Protein AF-0000000070219593 (afdb_homodimer)

pLDDT: mean 96.39, std 4.82, range [51.69, 98.94]

Solvent-accessible surface area (backbone atoms only — not comparable to full-atom values): 16557 Å² total; per-residue (Å²): 127,69,69,63,74,73,54,38,38,35,55,95,54,81,53,65,68,47,67,29,69,36,81,45,67,57,28,71,78,76,72,77,77,24,30,35,32,43,30,28,33,43,54,26,25,24,38,32,40,32,30,36,48,60,81,32,57,78,50,85,44,53,47,75,32,28,35,39,41,38,28,39,26,40,28,28,40,36,30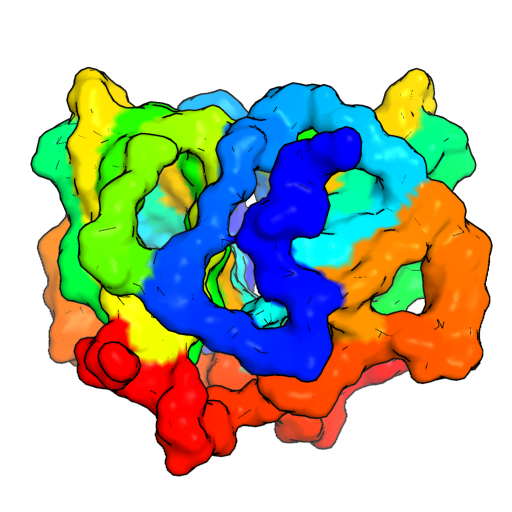,29,62,86,43,79,42,81,44,37,50,18,21,36,38,38,42,34,36,12,28,29,33,33,42,33,37,37,75,93,38,44,25,29,32,42,33,40,27,16,37,42,65,45,27,31,69,42,70,20,66,37,63,67,55,43,53,49,32,44,74,69,65,63,43,39,40,54,70,78,24,67,54,44,66,69,56,38,39,72,72,64,71,30,38,80,80,28,74,129,127,68,71,63,73,73,55,36,40,35,52,96,54,82,54,66,68,49,67,28,69,36,81,44,68,54,59,50,80,70,75,75,77,23,30,34,32,44,32,27,34,40,54,26,24,22,38,31,41,32,29,35,46,59,82,31,58,78,50,84,43,54,46,77,32,27,35,38,39,38,28,40,28,40,28,28,39,36,31,28,62,85,44,77,43,80,43,36,51,20,19,35,38,38,43,35,35,13,28,29,31,33,42,32,38,36,74,93,39,44,25,29,33,42,33,38,26,15,37,43,65,45,26,31,66,41,70,19,66,38,63,66,54,44,52,50,32,43,75,69,66,64,44,40,42,56,70,78,25,67,53,43,68,69,58,38,38,75,72,64,70,29,40,81,82,28,74,128

Sequence (336 aa):
MEAFKKVGNREDAPPKHEMVHFPGLMSEKRSFGDFRTVLHTGLYSQIVAMEVPVNGEIGDEVHTVDQILLFTSGKGLATVNGKDQEVKAGDVVVVPAGTQHQFVTKGDQPLELITVYAPAEHLPSSVHKTKEEGDKAEEDEIDEAPEWALKPKAENEKNGLVKESGKYMEAFKKVGNREDAPPKHEMVHFPGLMSEKRSFGDFRTVLHTGLYSQIVAMEVPVNGEIGDEVHTVDQILLFTSGKGLATVNGKDQEVKAGDVVVVPAGTQHQFVTKGDQPLELITVYAPAEHLPSSVHKTKEEGDKAEEDEIDEAPEWALKPKAENEKNGLVKESGKY

Structure (mmCIF, N/CA/C/O backbone):
data_AF-0000000070219593-model_v1
#
loop_
_entity.id
_entity.type
_entity.pdbx_description
1 polymer 'RmlC-like cupin'
#
loop_
_atom_site.group_PDB
_atom_site.id
_atom_site.type_symbol
_atom_site.label_atom_id
_atom_site.label_alt_id
_atom_site.label_comp_id
_atom_site.label_asym_id
_atom_site.label_entity_id
_atom_site.label_seq_id
_atom_site.pdbx_PDB_ins_code
_atom_site.Cartn_x
_atom_site.Cartn_y
_atom_site.Cartn_z
_atom_site.occupancy
_atom_site.B_iso_or_equiv
_atom_site.auth_seq_id
_atom_site.auth_comp_id
_atom_site.auth_asym_id
_atom_site.auth_atom_id
_atom_site.pdbx_PDB_model_num
ATOM 1 N N . MET A 1 1 ? -7.473 18.875 -15.812 1 51.81 1 MET A N 1
ATOM 2 C CA . MET A 1 1 ? -7.684 18.062 -14.617 1 51.81 1 MET A CA 1
ATOM 3 C C . MET A 1 1 ? -6.668 16.938 -14.539 1 51.81 1 MET A C 1
ATOM 5 O O . MET A 1 1 ? -6.344 16.312 -15.555 1 51.81 1 MET A O 1
ATOM 9 N N . GLU A 1 2 ? -5.961 16.812 -13.5 1 79.81 2 GLU A N 1
ATOM 10 C CA . GLU A 1 2 ? -4.863 15.859 -13.406 1 79.81 2 GLU A CA 1
ATOM 11 C C . GLU A 1 2 ? -5.363 14.43 -13.609 1 79.81 2 GLU A C 1
ATOM 13 O O . GLU A 1 2 ? -6.324 14.008 -12.961 1 79.81 2 GLU A O 1
ATOM 18 N N . ALA A 1 3 ? -5.066 13.844 -14.703 1 83.81 3 ALA A N 1
ATOM 19 C CA . ALA A 1 3 ? -5.531 12.547 -15.188 1 83.81 3 ALA A CA 1
ATOM 20 C C . ALA A 1 3 ? -5.613 11.531 -14.055 1 83.81 3 ALA A C 1
ATOM 22 O O . ALA A 1 3 ? -6.531 10.703 -14.016 1 83.81 3 ALA A O 1
ATOM 23 N N . PHE A 1 4 ? -4.82 11.672 -13.094 1 87.31 4 PHE A N 1
ATOM 24 C CA . PHE A 1 4 ? -4.773 10.672 -12.031 1 87.31 4 PHE A CA 1
ATOM 25 C C . PHE A 1 4 ? -5.938 10.859 -11.062 1 87.31 4 PHE A C 1
ATOM 27 O O . PHE A 1 4 ? -6.277 9.945 -10.305 1 87.31 4 PHE A O 1
ATOM 34 N N . LYS A 1 5 ? -6.633 11.93 -11.047 1 87.69 5 LYS A N 1
ATOM 35 C CA . LYS A 1 5 ? -7.75 12.195 -10.148 1 87.69 5 LYS A CA 1
ATOM 36 C C . LYS A 1 5 ? -9.047 11.594 -10.688 1 87.69 5 LYS A C 1
ATOM 38 O O . LYS A 1 5 ? -10.062 11.562 -9.992 1 87.69 5 LYS A O 1
ATOM 43 N N . LYS A 1 6 ? -9.008 11.078 -11.906 1 90.06 6 LYS A N 1
ATOM 44 C CA . LYS A 1 6 ? -10.227 10.609 -12.562 1 90.06 6 LYS A CA 1
ATOM 45 C C . LYS A 1 6 ? -10.266 9.086 -12.625 1 90.06 6 LYS A C 1
ATOM 47 O O . LYS A 1 6 ? -11.234 8.508 -13.117 1 90.06 6 LYS A O 1
ATOM 52 N N . VAL A 1 7 ? -9.305 8.398 -12.195 1 91.12 7 VAL A N 1
ATOM 53 C CA . VAL A 1 7 ? -9.109 6.977 -12.453 1 91.12 7 VAL A CA 1
ATOM 54 C C . VAL A 1 7 ? -9.633 6.164 -11.273 1 91.12 7 VAL A C 1
ATOM 56 O O . VAL A 1 7 ? -10.43 5.242 -11.445 1 91.12 7 VAL A O 1
ATOM 59 N N . GLY A 1 8 ? -9.305 6.512 -10.016 1 94.94 8 GLY A N 1
ATOM 60 C CA . GLY A 1 8 ? -9.523 5.73 -8.805 1 94.94 8 GLY A CA 1
ATOM 61 C C . GLY A 1 8 ? -10.922 5.902 -8.234 1 94.94 8 GLY A C 1
ATOM 62 O O . GLY A 1 8 ? -11.688 6.75 -8.688 1 94.94 8 GLY A O 1
ATOM 63 N N . ASN A 1 9 ? -11.336 5.023 -7.289 1 98.06 9 ASN A N 1
ATOM 64 C CA . ASN A 1 9 ? -12.602 5.102 -6.566 1 98.06 9 ASN A CA 1
ATOM 65 C C . ASN A 1 9 ? -12.602 6.242 -5.551 1 98.06 9 ASN A C 1
ATOM 67 O O . ASN A 1 9 ? -12.125 6.074 -4.426 1 98.06 9 ASN A O 1
ATOM 71 N N . ARG A 1 10 ? -13.219 7.324 -5.953 1 97.88 10 ARG A N 1
ATOM 72 C CA . ARG A 1 10 ? -13.297 8.492 -5.082 1 97.88 10 ARG A CA 1
ATOM 73 C C . ARG A 1 10 ? -14.734 8.75 -4.652 1 97.88 10 ARG A C 1
ATOM 75 O O . ARG A 1 10 ? -15.023 9.758 -4 1 97.88 10 ARG A O 1
ATOM 82 N N . GLU A 1 11 ? -15.594 7.812 -5 1 96.56 11 GLU A N 1
ATOM 83 C CA . GLU A 1 11 ? -16.969 7.852 -4.527 1 96.56 11 GLU A CA 1
ATOM 84 C C . GLU A 1 11 ? -17.094 7.266 -3.125 1 96.56 11 GLU A C 1
ATOM 86 O O . GLU A 1 11 ? -16.328 6.383 -2.746 1 96.56 11 GLU A O 1
ATOM 91 N N . ASP A 1 12 ? -18.094 7.773 -2.432 1 97 12 ASP A N 1
ATOM 92 C CA . ASP A 1 12 ? -18.344 7.207 -1.108 1 97 12 ASP A CA 1
ATOM 93 C C . ASP A 1 12 ? -19.156 5.918 -1.207 1 97 12 ASP A C 1
ATOM 95 O O . ASP A 1 12 ? -20.281 5.844 -0.697 1 97 12 ASP A O 1
ATOM 99 N N . ALA A 1 13 ? -18.609 5.027 -1.835 1 97.94 13 ALA A N 1
ATOM 100 C CA . ALA A 1 13 ? -19.172 3.691 -2.031 1 97.94 13 ALA A CA 1
ATOM 101 C C . ALA A 1 13 ? -18.078 2.668 -2.299 1 97.94 13 ALA A C 1
ATOM 103 O O . ALA A 1 13 ? -17 3.014 -2.807 1 97.94 13 ALA A O 1
ATOM 104 N N . PRO A 1 14 ? -18.312 1.418 -1.917 1 97.81 14 PRO A N 1
ATOM 105 C CA . PRO A 1 14 ? -17.312 0.391 -2.188 1 97.81 14 PRO A CA 1
ATOM 106 C C . PRO A 1 14 ? -16.875 0.362 -3.652 1 97.81 14 PRO A C 1
ATOM 108 O O . PRO A 1 14 ? -17.672 0.693 -4.539 1 97.81 14 PRO A O 1
ATOM 111 N N . PRO A 1 15 ? -15.641 -0 -3.881 1 97.88 15 PRO A N 1
ATOM 112 C CA . PRO A 1 15 ? -15.148 -0.017 -5.258 1 97.88 15 PRO A CA 1
ATOM 113 C C . PRO A 1 15 ? -15.82 -1.092 -6.113 1 97.88 15 PRO A C 1
ATOM 115 O O . PRO A 1 15 ? -16.234 -2.127 -5.59 1 97.88 15 PRO A O 1
ATOM 118 N N . LYS A 1 16 ? -15.898 -0.837 -7.387 1 96.62 16 LYS A N 1
ATOM 119 C CA . LYS A 1 16 ? -16.281 -1.879 -8.336 1 96.62 16 LYS A CA 1
ATOM 120 C C . LYS A 1 16 ? -15.164 -2.904 -8.5 1 96.62 16 LYS A C 1
ATOM 122 O O . LYS A 1 16 ? -14.023 -2.652 -8.117 1 96.62 16 LYS A O 1
ATOM 127 N N . HIS A 1 17 ? -15.492 -4.051 -9.031 1 97.62 17 HIS A N 1
ATOM 128 C CA . HIS A 1 17 ? -14.516 -5.102 -9.289 1 97.62 17 HIS A CA 1
ATOM 129 C C . HIS A 1 17 ? -13.875 -4.934 -10.664 1 97.62 17 HIS A C 1
ATOM 131 O O . HIS A 1 17 ? -14.008 -5.801 -11.523 1 97.62 17 HIS A O 1
ATOM 137 N N . GLU A 1 18 ? -13.164 -3.797 -10.797 1 96.19 18 GLU A N 1
ATOM 138 C CA . GLU A 1 18 ? -12.477 -3.453 -12.039 1 96.19 18 GLU A CA 1
ATOM 139 C C . GLU A 1 18 ? -11.078 -2.908 -11.766 1 96.19 18 GLU A C 1
ATOM 141 O O . GLU A 1 18 ? -10.781 -2.473 -10.656 1 96.19 18 GLU A O 1
ATOM 146 N N . MET A 1 19 ? -10.281 -2.928 -12.852 1 95.56 19 MET A N 1
ATOM 147 C CA . MET A 1 19 ? -8.898 -2.451 -12.75 1 95.56 19 MET A CA 1
ATOM 148 C C . MET A 1 19 ? -8.859 -0.95 -12.484 1 95.56 19 MET A C 1
ATOM 150 O O . MET A 1 19 ? -9.625 -0.19 -13.078 1 95.56 19 MET A O 1
ATOM 154 N N . VAL A 1 20 ? -8.078 -0.547 -11.609 1 97.06 20 VAL A N 1
ATOM 155 C CA . VAL A 1 20 ? -7.676 0.847 -11.453 1 97.06 20 VAL A CA 1
ATOM 156 C C . VAL A 1 20 ? -6.211 1.009 -11.859 1 97.06 20 VAL A C 1
ATOM 158 O O . VAL A 1 20 ? -5.328 0.371 -11.281 1 97.06 20 VAL A O 1
ATOM 161 N N . HIS A 1 21 ? -5.934 1.765 -12.906 1 97.88 21 HIS A N 1
ATOM 162 C CA . HIS A 1 21 ? -4.586 1.926 -13.438 1 97.88 21 HIS A CA 1
ATOM 163 C C . HIS A 1 21 ? -4.152 3.387 -13.406 1 97.88 21 HIS A C 1
ATOM 165 O O . HIS A 1 21 ? -4.781 4.242 -14.039 1 97.88 21 HIS A O 1
ATOM 171 N N . PHE A 1 22 ? -3.102 3.668 -12.672 1 97.31 22 PHE A N 1
ATOM 172 C CA . PHE A 1 22 ? -2.469 4.98 -12.633 1 97.31 22 PHE A CA 1
ATOM 173 C C . PHE A 1 22 ? -1.175 4.98 -13.438 1 97.31 22 PHE A C 1
ATOM 175 O O . PHE A 1 22 ? -0.113 4.637 -12.914 1 97.31 22 PHE A O 1
ATOM 182 N N . PRO A 1 23 ? -1.222 5.449 -14.688 1 95.5 23 PRO A N 1
ATOM 183 C CA . PRO A 1 23 ? -0.004 5.441 -15.508 1 95.5 23 PRO A CA 1
ATOM 184 C C . PRO A 1 23 ? 1.056 6.414 -14.992 1 95.5 23 PRO A C 1
ATOM 186 O O . PRO A 1 23 ? 0.781 7.609 -14.836 1 95.5 23 PRO A O 1
ATOM 189 N N . GLY A 1 24 ? 2.242 5.898 -14.703 1 94.31 24 GLY A N 1
ATOM 190 C CA . GLY A 1 24 ? 3.383 6.727 -14.344 1 94.31 24 GLY A CA 1
ATOM 191 C C . GLY A 1 24 ? 3.225 7.414 -13 1 94.31 24 GLY A C 1
ATOM 192 O O . GLY A 1 24 ? 3.826 8.461 -12.758 1 94.31 24 GLY A O 1
ATOM 193 N N . LEU A 1 25 ? 2.379 6.906 -12.148 1 94.94 25 LEU A N 1
ATOM 194 C CA . LEU A 1 25 ? 2.113 7.574 -10.875 1 94.94 25 LEU A CA 1
ATOM 195 C C . LEU A 1 25 ? 3.393 7.711 -10.055 1 94.94 25 LEU A C 1
ATOM 197 O O . LEU A 1 25 ? 3.568 8.695 -9.336 1 94.94 25 LEU A O 1
ATOM 201 N N . MET A 1 26 ? 4.312 6.789 -10.148 1 93.88 26 MET A N 1
ATOM 202 C CA . MET A 1 26 ? 5.543 6.805 -9.359 1 93.88 26 MET A CA 1
ATOM 203 C C . MET A 1 26 ? 6.68 7.461 -10.141 1 93.88 26 MET A C 1
ATOM 205 O O . MET A 1 26 ? 7.82 7.488 -9.672 1 93.88 26 MET A O 1
ATOM 209 N N . SER A 1 27 ? 6.234 7.805 -11.266 1 84.12 27 SER A N 1
ATOM 210 C CA . SER A 1 27 ? 7.312 8.289 -12.117 1 84.12 27 SER A CA 1
ATOM 211 C C . SER A 1 27 ? 7.637 9.75 -11.836 1 84.12 27 SER A C 1
ATOM 213 O O . SER A 1 27 ? 7.016 10.367 -10.969 1 84.12 27 SER A O 1
ATOM 215 N N . GLU A 1 28 ? 8.5 10.422 -12.641 1 75.06 28 GLU A N 1
ATOM 216 C CA . GLU A 1 28 ? 8.977 11.797 -12.586 1 75.06 28 GLU A CA 1
ATOM 217 C C . GLU A 1 28 ? 8.164 12.625 -11.602 1 75.06 28 GLU A C 1
ATOM 219 O O . GLU A 1 28 ? 7.137 12.172 -11.094 1 75.06 28 GLU A O 1
ATOM 224 N N . LYS A 1 29 ? 8.648 13.656 -11.281 1 86.94 29 LYS A N 1
ATOM 225 C CA . LYS A 1 29 ? 7.941 14.648 -10.477 1 86.94 29 LYS A CA 1
ATOM 226 C C . LYS A 1 29 ? 6.566 14.945 -11.062 1 86.94 29 LYS A C 1
ATOM 228 O O . LYS A 1 29 ? 6.449 15.359 -12.219 1 86.94 29 LYS A O 1
ATOM 233 N N . ARG A 1 30 ? 5.543 14.703 -10.297 1 88.38 30 ARG A N 1
ATOM 234 C CA . ARG A 1 30 ? 4.164 14.844 -10.766 1 88.38 30 ARG A CA 1
ATOM 235 C C . ARG A 1 30 ? 3.643 16.25 -10.508 1 88.38 30 ARG A C 1
ATOM 237 O O . ARG A 1 30 ? 2.697 16.703 -11.164 1 88.38 30 ARG A O 1
ATOM 244 N N . SER A 1 31 ? 4.363 16.953 -9.555 1 91.38 31 SER A N 1
ATOM 245 C CA . SER A 1 31 ? 3.84 18.266 -9.148 1 91.38 31 SER A CA 1
ATOM 246 C C . SER A 1 31 ? 2.355 18.188 -8.812 1 91.38 31 SER A C 1
ATOM 248 O O . SER A 1 31 ? 1.551 18.953 -9.352 1 91.38 31 SER A O 1
ATOM 250 N N . PHE A 1 32 ? 1.958 17.359 -7.852 1 93.69 32 PHE A N 1
ATOM 251 C CA . PHE A 1 32 ? 0.571 17.078 -7.504 1 93.69 32 PHE A CA 1
ATOM 252 C C . PHE A 1 32 ? -0.193 18.375 -7.23 1 93.69 32 PHE A C 1
ATOM 254 O O . PHE A 1 32 ? -1.379 18.469 -7.551 1 93.69 32 PHE A O 1
ATOM 261 N N . GLY A 1 33 ? 0.488 19.297 -6.629 1 93.25 33 GLY A N 1
ATOM 262 C CA . GLY A 1 33 ? -0.096 20.609 -6.441 1 93.25 33 GLY A CA 1
ATOM 263 C C . GLY A 1 33 ? -1.021 20.688 -5.242 1 93.25 33 GLY A C 1
ATOM 264 O O . GLY A 1 33 ? -1.521 21.766 -4.906 1 93.25 33 GLY A O 1
ATOM 265 N N . ASP A 1 34 ? -1.38 19.578 -4.633 1 96.81 34 ASP A N 1
ATOM 266 C CA . ASP A 1 34 ? -2.197 19.469 -3.43 1 96.81 34 ASP A CA 1
ATOM 267 C C . ASP A 1 34 ? -1.402 18.859 -2.279 1 96.81 34 ASP A C 1
ATOM 269 O O . ASP A 1 34 ? -0.616 17.938 -2.484 1 96.81 34 ASP A O 1
ATOM 273 N N . PHE A 1 35 ? -1.671 19.391 -1.108 1 98.06 35 PHE A N 1
ATOM 274 C CA . PHE A 1 35 ? -1.072 18.766 0.065 1 98.06 35 PHE A CA 1
ATOM 275 C C . PHE A 1 35 ? -1.496 17.297 0.176 1 98.06 35 PHE A C 1
ATOM 277 O O . PHE A 1 35 ? -0.675 16.438 0.479 1 98.06 35 PHE A O 1
ATOM 284 N N . ARG A 1 36 ? -2.77 17.031 -0.07 1 98.31 36 ARG A N 1
ATOM 285 C CA . ARG A 1 36 ? -3.303 15.68 0.006 1 98.31 36 ARG A CA 1
ATOM 286 C C . ARG A 1 36 ? -4.469 15.5 -0.96 1 98.31 36 ARG A C 1
ATOM 288 O O . ARG A 1 36 ? -5.406 16.297 -0.969 1 98.31 36 ARG A O 1
ATOM 295 N N . THR A 1 37 ? -4.387 14.477 -1.797 1 98.06 37 THR A N 1
ATOM 296 C CA . THR A 1 37 ? -5.488 14.062 -2.656 1 98.06 37 THR A CA 1
ATOM 297 C C . THR A 1 37 ? -5.719 12.555 -2.545 1 98.06 37 THR A C 1
ATOM 299 O O . THR A 1 37 ? -4.824 11.758 -2.836 1 98.06 37 THR A O 1
ATOM 302 N N . VAL A 1 38 ? -6.895 12.156 -2.084 1 98.62 38 VAL A N 1
ATOM 303 C CA . VAL A 1 38 ? -7.238 10.734 -2.131 1 98.62 38 VAL A CA 1
ATOM 304 C C . VAL A 1 38 ? -7.426 10.297 -3.582 1 98.62 38 VAL A C 1
ATOM 306 O O . VAL A 1 38 ? -8.148 10.945 -4.344 1 98.62 38 VAL A O 1
ATOM 309 N N . LEU A 1 39 ? -6.742 9.195 -3.969 1 98.44 39 LEU A N 1
ATOM 310 C CA . LEU A 1 39 ? -6.805 8.727 -5.348 1 98.44 39 LEU A CA 1
ATOM 311 C C . LEU A 1 39 ? -7.742 7.527 -5.469 1 98.44 39 LEU A C 1
ATOM 313 O O . LEU A 1 39 ? -8.461 7.395 -6.461 1 98.44 39 LEU A O 1
ATOM 317 N N . HIS A 1 40 ? -7.766 6.68 -4.516 1 98.81 40 HIS A N 1
ATOM 318 C CA . HIS A 1 40 ? -8.539 5.441 -4.566 1 98.81 40 HIS A CA 1
ATOM 319 C C . HIS A 1 40 ? -8.812 4.91 -3.164 1 98.81 40 HIS A C 1
ATOM 321 O O . HIS A 1 40 ? -7.91 4.844 -2.328 1 98.81 40 HIS A O 1
ATOM 327 N N . THR A 1 41 ? -10.016 4.539 -2.93 1 98.88 41 THR A N 1
ATOM 328 C CA . THR A 1 41 ? -10.398 3.881 -1.688 1 98.88 41 THR A CA 1
ATOM 329 C C . THR A 1 41 ? -10.969 2.492 -1.964 1 98.88 41 THR A C 1
ATOM 331 O O . THR A 1 41 ? -11.953 2.352 -2.686 1 98.88 41 THR A O 1
ATOM 334 N N . GLY A 1 42 ? -10.258 1.461 -1.469 1 98.75 42 GLY A N 1
ATOM 335 C CA . GLY A 1 42 ? -10.719 0.083 -1.515 1 98.75 42 GLY A CA 1
ATOM 336 C C . GLY A 1 42 ? -11.398 -0.364 -0.232 1 98.75 42 GLY A C 1
ATOM 337 O O . GLY A 1 42 ? -11.641 0.448 0.663 1 98.75 42 GLY A O 1
ATOM 338 N N . LEU A 1 43 ? -11.719 -1.645 -0.124 1 98.75 43 LEU A N 1
ATOM 339 C CA . LEU A 1 43 ? -12.367 -2.168 1.071 1 98.75 43 LEU A CA 1
ATOM 340 C C . LEU A 1 43 ? -11.414 -2.154 2.262 1 98.75 43 LEU A C 1
ATOM 342 O O . LEU A 1 43 ? -11.844 -1.977 3.404 1 98.75 43 LEU A O 1
ATOM 346 N N . TYR A 1 44 ? -10.055 -2.303 1.868 1 98.81 44 TYR A N 1
ATOM 347 C CA . TYR A 1 44 ? -9.141 -2.531 2.98 1 98.81 44 TYR A CA 1
ATOM 348 C C . TYR A 1 44 ? -7.914 -1.633 2.869 1 98.81 44 TYR A C 1
ATOM 350 O O . TYR A 1 44 ? -6.941 -1.805 3.607 1 98.81 44 TYR A O 1
ATOM 358 N N . SER A 1 45 ? -7.906 -0.676 1.951 1 98.81 45 SER A N 1
ATOM 359 C CA . SER A 1 45 ? -6.762 0.206 1.745 1 98.81 45 SER A CA 1
ATOM 360 C C . SER A 1 45 ? -7.18 1.5 1.054 1 98.81 45 SER A C 1
ATOM 362 O O . SER A 1 45 ? -8.305 1.612 0.56 1 98.81 45 SER A O 1
ATOM 364 N N . GLN A 1 46 ? -6.312 2.467 1.072 1 98.94 46 GLN A N 1
ATOM 365 C CA . GLN A 1 46 ? -6.531 3.764 0.44 1 98.94 46 GLN A CA 1
ATOM 366 C C . GLN A 1 46 ? -5.227 4.34 -0.104 1 98.94 46 GLN A C 1
ATOM 368 O O . GLN A 1 46 ? -4.199 4.309 0.575 1 98.94 46 GLN A O 1
ATOM 373 N N . ILE A 1 47 ? -5.254 4.77 -1.327 1 98.88 47 ILE A N 1
ATOM 374 C CA . ILE A 1 47 ? -4.105 5.402 -1.959 1 98.88 47 ILE A CA 1
ATOM 375 C C . ILE A 1 47 ? -4.281 6.922 -1.95 1 98.88 47 ILE A C 1
ATOM 377 O O . ILE A 1 47 ? -5.32 7.434 -2.381 1 98.88 47 ILE A O 1
ATOM 381 N N . VAL A 1 48 ? -3.293 7.621 -1.479 1 98.69 48 VAL A N 1
ATOM 382 C CA . VAL A 1 48 ? -3.316 9.078 -1.359 1 98.69 48 VAL A CA 1
ATOM 383 C C . VAL A 1 48 ? -2.045 9.664 -1.965 1 98.69 48 VAL A C 1
ATOM 385 O O . VAL A 1 48 ? -0.948 9.141 -1.751 1 98.69 48 VAL A O 1
ATOM 388 N N . ALA A 1 49 ? -2.158 10.703 -2.781 1 97.94 49 ALA A N 1
ATOM 389 C CA . ALA A 1 49 ? -1.028 11.5 -3.266 1 97.94 49 ALA A CA 1
ATOM 390 C C . ALA A 1 49 ? -0.824 12.742 -2.406 1 97.94 49 ALA A C 1
ATOM 392 O O . ALA A 1 49 ? -1.79 13.406 -2.023 1 97.94 49 ALA A O 1
ATOM 393 N N . MET A 1 50 ? 0.446 13.008 -2.104 1 98.19 50 MET A N 1
ATOM 394 C CA . MET A 1 50 ? 0.765 14.172 -1.28 1 98.19 50 MET A CA 1
ATOM 395 C C . MET A 1 50 ? 1.926 14.953 -1.879 1 98.19 50 MET A C 1
ATOM 397 O O . MET A 1 50 ? 2.854 14.375 -2.443 1 98.19 50 MET A O 1
ATOM 401 N N . GLU A 1 51 ? 1.853 16.234 -1.736 1 98 51 GLU A N 1
ATOM 402 C CA . GLU A 1 51 ? 2.975 17.141 -1.969 1 98 51 GLU A CA 1
ATOM 403 C C . GLU A 1 51 ? 3.184 18.078 -0.783 1 98 51 GLU A C 1
ATOM 405 O O . GLU A 1 51 ? 2.307 18.875 -0.457 1 98 51 GLU A O 1
ATOM 410 N N . VAL A 1 52 ? 4.285 17.938 -0.118 1 98.31 52 VAL A N 1
ATOM 411 C CA . VAL A 1 52 ? 4.648 18.781 1.006 1 98.31 52 VAL A CA 1
ATOM 412 C C . VAL A 1 52 ? 5.574 19.906 0.527 1 98.31 52 VAL A C 1
ATOM 414 O O . VAL A 1 52 ? 6.66 19.641 0.006 1 98.31 52 VAL A O 1
ATOM 417 N N . PRO A 1 53 ? 5.219 21.109 0.668 1 98.19 53 PRO A N 1
ATOM 418 C CA . PRO A 1 53 ? 6.008 22.219 0.129 1 98.19 53 PRO A CA 1
ATOM 419 C C . PRO A 1 53 ? 7.375 22.359 0.798 1 98.19 53 PRO A C 1
ATOM 421 O O . PRO A 1 53 ? 7.582 21.828 1.892 1 98.19 53 PRO A O 1
ATOM 424 N N . VAL A 1 54 ? 8.242 23.047 0.071 1 98 54 VAL A N 1
ATOM 425 C CA . VAL A 1 54 ? 9.547 23.391 0.64 1 98 54 VAL A CA 1
ATOM 426 C C . VAL A 1 54 ? 9.359 24.047 2.004 1 98 54 VAL A C 1
ATOM 428 O O . VAL A 1 54 ? 8.484 24.906 2.172 1 98 54 VAL A O 1
ATOM 431 N N . ASN A 1 55 ? 10.125 23.562 2.973 1 97.62 55 ASN A N 1
ATOM 432 C CA . ASN A 1 55 ? 10.086 24.031 4.352 1 97.62 55 ASN A CA 1
ATOM 433 C C . ASN A 1 55 ? 8.797 23.609 5.051 1 97.62 55 ASN A C 1
ATOM 435 O O . ASN A 1 55 ? 8.438 24.156 6.09 1 97.62 55 ASN A O 1
ATOM 439 N N . GLY A 1 56 ? 8.07 22.703 4.453 1 98 56 GLY A N 1
ATOM 440 C CA . GLY A 1 56 ? 6.844 22.188 5.039 1 98 56 GLY A CA 1
ATOM 441 C C . GLY A 1 56 ? 7.031 20.891 5.793 1 98 56 GLY A C 1
ATOM 442 O O . GLY A 1 56 ? 8.156 20.406 5.93 1 98 56 GLY A O 1
ATOM 443 N N . GLU A 1 57 ? 5.945 20.406 6.355 1 98.06 57 GLU A N 1
ATOM 444 C CA . GLU A 1 57 ? 5.895 19.156 7.102 1 98.06 57 GLU A CA 1
ATOM 445 C C . GLU A 1 57 ? 4.492 18.547 7.074 1 98.06 57 GLU A C 1
ATOM 447 O O . GLU A 1 57 ? 3.52 19.25 6.773 1 98.06 57 GLU A O 1
ATOM 452 N N . ILE A 1 58 ? 4.387 17.297 7.336 1 97 58 ILE A N 1
ATOM 453 C CA . ILE A 1 58 ? 3.088 16.625 7.438 1 97 58 ILE A CA 1
ATOM 454 C C . ILE A 1 58 ? 2.516 16.828 8.836 1 97 58 ILE A C 1
ATOM 456 O O . ILE A 1 58 ? 1.306 17.016 9 1 97 58 ILE A O 1
ATOM 460 N N . GLY A 1 59 ? 3.389 16.891 9.859 1 94.19 59 GLY A N 1
ATOM 461 C CA . GLY A 1 59 ? 2.986 17.031 11.25 1 94.19 59 GLY A CA 1
ATOM 462 C C . GLY A 1 59 ? 3.193 15.766 12.055 1 94.19 59 GLY A C 1
ATOM 463 O O . GLY A 1 59 ? 3.328 14.68 11.484 1 94.19 59 GLY A O 1
ATOM 464 N N . ASP A 1 60 ? 3.248 15.969 13.367 1 94.75 60 ASP A N 1
ATOM 465 C CA . ASP A 1 60 ? 3.389 14.844 14.289 1 94.75 60 ASP A CA 1
ATOM 466 C C . ASP A 1 60 ? 2.053 14.133 14.5 1 94.75 60 ASP A C 1
ATOM 468 O O . ASP A 1 60 ? 1.144 14.68 15.125 1 94.75 60 ASP A O 1
ATOM 472 N N . GLU A 1 61 ? 1.963 12.93 13.992 1 96.25 61 GLU A N 1
ATOM 473 C CA . GLU A 1 61 ? 0.669 12.25 13.969 1 96.25 61 GLU A CA 1
ATOM 474 C C . GLU A 1 61 ? 0.798 10.797 14.422 1 96.25 61 GLU A C 1
ATOM 476 O O . GLU A 1 61 ? 1.906 10.266 14.516 1 96.25 61 GLU A O 1
ATOM 481 N N . VAL A 1 62 ? -0.332 10.203 14.812 1 97.31 62 VAL A N 1
ATOM 482 C CA . VAL A 1 62 ? -0.517 8.773 15.039 1 97.31 62 VAL A CA 1
ATOM 483 C C . VAL A 1 62 ? -1.725 8.273 14.25 1 97.31 62 VAL A C 1
ATOM 485 O O . VAL A 1 62 ? -2.824 8.82 14.375 1 97.31 62 VAL A O 1
ATOM 488 N N . HIS A 1 63 ? -1.507 7.328 13.375 1 97.44 63 HIS A N 1
ATOM 489 C CA . HIS A 1 63 ? -2.596 6.605 12.734 1 97.44 63 HIS A CA 1
ATOM 490 C C . HIS A 1 63 ? -2.771 5.219 13.344 1 97.44 63 HIS A C 1
ATOM 492 O O . HIS A 1 63 ? -1.788 4.535 13.641 1 97.44 63 HIS A O 1
ATOM 498 N N . THR A 1 64 ? -3.994 4.758 13.484 1 97.69 64 THR A N 1
ATOM 499 C CA . THR A 1 64 ? -4.238 3.434 14.047 1 97.69 64 THR A CA 1
ATOM 500 C C . THR A 1 64 ? -4.27 2.377 12.945 1 97.69 64 THR A C 1
ATOM 502 O O . THR A 1 64 ? -4.781 1.275 13.148 1 97.69 64 THR A O 1
ATOM 505 N N . VAL A 1 65 ? -3.85 2.723 11.812 1 98.31 65 VAL A N 1
ATOM 506 C CA . VAL A 1 65 ? -3.76 1.846 10.656 1 98.31 65 VAL A CA 1
ATOM 507 C C . VAL A 1 65 ? -2.316 1.79 10.156 1 98.31 65 VAL A C 1
ATOM 509 O O . VAL A 1 65 ? -1.483 2.605 10.562 1 98.31 65 VAL A O 1
ATOM 512 N N . ASP A 1 66 ? -1.966 0.746 9.312 1 98.81 66 ASP A N 1
ATOM 513 C CA . ASP A 1 66 ? -0.662 0.747 8.656 1 98.81 66 ASP A CA 1
ATOM 514 C C . ASP A 1 66 ? -0.561 1.88 7.637 1 98.81 66 ASP A C 1
ATOM 516 O O . ASP A 1 66 ? -1.517 2.152 6.906 1 98.81 66 ASP A O 1
ATOM 520 N N . GLN A 1 67 ? 0.577 2.465 7.59 1 98.88 67 GLN A N 1
ATOM 521 C CA . GLN A 1 67 ? 0.862 3.469 6.57 1 98.88 67 GLN A CA 1
ATOM 522 C C . GLN A 1 67 ? 2.16 3.152 5.832 1 98.88 67 GLN A C 1
ATOM 524 O O . GLN A 1 67 ? 3.184 2.871 6.461 1 98.88 67 GLN A O 1
ATOM 529 N N . ILE A 1 68 ? 2.117 3.064 4.531 1 98.88 68 ILE A N 1
ATOM 530 C CA . ILE A 1 68 ? 3.27 2.848 3.66 1 98.88 68 ILE A CA 1
ATOM 531 C C . ILE A 1 68 ? 3.508 4.09 2.803 1 98.88 68 ILE A C 1
ATOM 533 O O . ILE A 1 68 ? 2.641 4.488 2.021 1 98.88 68 ILE A O 1
ATOM 537 N N . LEU A 1 69 ? 4.594 4.75 2.971 1 98.69 69 LEU A N 1
ATOM 538 C CA . LEU A 1 69 ? 4.934 5.949 2.215 1 98.69 69 LEU A CA 1
ATOM 539 C C . LEU A 1 69 ? 5.957 5.633 1.128 1 98.69 69 LEU A C 1
ATOM 541 O O . LEU A 1 69 ? 7.012 5.059 1.41 1 98.69 69 LEU A O 1
ATOM 545 N N . LEU A 1 70 ? 5.625 5.914 -0.066 1 98.12 70 LEU A N 1
ATOM 546 C CA . LEU A 1 70 ? 6.453 5.762 -1.257 1 98.12 70 LEU A CA 1
ATOM 547 C C . LEU A 1 70 ? 6.906 7.121 -1.783 1 98.12 70 LEU A C 1
ATOM 549 O O . LE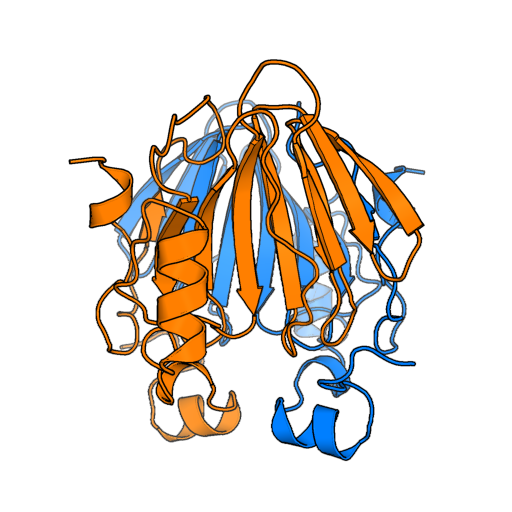U A 1 70 ? 6.121 7.844 -2.4 1 98.12 70 LEU A O 1
ATOM 553 N N . PHE A 1 71 ? 8.141 7.453 -1.557 1 97.38 71 PHE A N 1
ATOM 554 C CA . PHE A 1 71 ? 8.633 8.773 -1.92 1 97.38 71 PHE A CA 1
ATOM 555 C C . PHE A 1 71 ? 9.016 8.828 -3.395 1 97.38 71 PHE A C 1
ATOM 557 O O . PHE A 1 71 ? 9.828 8.023 -3.859 1 97.38 71 PHE A O 1
ATOM 564 N N . THR A 1 72 ? 8.445 9.805 -4.098 1 96.75 72 THR A N 1
ATOM 565 C CA . THR A 1 72 ? 8.609 9.828 -5.547 1 96.75 72 THR A CA 1
ATOM 566 C C . THR A 1 72 ? 9.508 10.984 -5.973 1 96.75 72 THR A C 1
ATOM 568 O O . THR A 1 72 ? 10.055 10.984 -7.078 1 96.75 72 THR A O 1
ATOM 571 N N . SER A 1 73 ? 9.594 12.008 -5.215 1 96.69 73 SER A N 1
ATOM 572 C CA . SER A 1 73 ? 10.414 13.172 -5.523 1 96.69 73 SER A CA 1
ATOM 573 C C . SER A 1 73 ? 10.789 13.938 -4.258 1 96.69 73 SER A C 1
ATOM 575 O O . SER A 1 73 ? 10.055 13.914 -3.271 1 96.69 73 SER A O 1
ATOM 577 N N . GLY A 1 74 ? 11.945 14.633 -4.301 1 96.69 74 GLY A N 1
ATOM 578 C CA . GLY A 1 74 ? 12.383 15.469 -3.191 1 96.69 74 GLY A CA 1
ATOM 579 C C . GLY A 1 74 ? 13.109 14.688 -2.115 1 96.69 74 GLY A C 1
ATOM 580 O O . GLY A 1 74 ? 13.484 13.531 -2.322 1 96.69 74 GLY A O 1
ATOM 581 N N . LYS A 1 75 ? 13.508 15.398 -1.126 1 97.94 75 LYS A N 1
ATOM 582 C CA . LYS A 1 75 ? 14.188 14.859 0.05 1 97.94 75 LYS A CA 1
ATOM 583 C C . LYS A 1 75 ? 13.477 15.289 1.334 1 97.94 75 LYS A C 1
ATOM 585 O O . LYS A 1 75 ? 12.867 16.359 1.384 1 97.94 75 LYS A O 1
ATOM 590 N N . GLY A 1 76 ? 13.57 14.406 2.33 1 98.5 76 GLY A N 1
ATOM 591 C CA . GLY A 1 76 ? 12.938 14.719 3.604 1 98.5 76 GLY A CA 1
ATOM 592 C C . GLY A 1 76 ? 13.57 13.992 4.777 1 98.5 76 GLY A C 1
ATOM 593 O O . GLY A 1 76 ? 14.57 13.289 4.613 1 98.5 76 GLY A O 1
ATOM 594 N N . LEU A 1 77 ? 13.016 14.266 5.895 1 98.75 77 LEU A N 1
ATOM 595 C CA . LEU A 1 77 ? 13.375 13.594 7.141 1 98.75 77 LEU A CA 1
ATOM 596 C C . LEU A 1 77 ? 12.148 12.93 7.766 1 98.75 77 LEU A C 1
ATOM 598 O O . LEU A 1 77 ? 11.148 13.594 8.031 1 98.75 77 LEU A O 1
ATOM 602 N N . ALA A 1 78 ? 12.25 11.68 7.91 1 98.56 78 ALA A N 1
ATOM 603 C CA . ALA A 1 78 ? 11.227 10.914 8.617 1 98.56 78 ALA A CA 1
ATOM 604 C C . ALA A 1 78 ? 11.594 10.734 10.086 1 98.56 78 ALA A C 1
ATOM 606 O O . ALA A 1 78 ? 12.727 10.375 10.414 1 98.56 78 ALA A O 1
ATOM 607 N N . THR A 1 79 ? 10.664 11 10.953 1 98.19 79 THR A N 1
ATOM 608 C CA . THR A 1 79 ? 10.773 10.656 12.367 1 98.19 79 THR A CA 1
ATOM 609 C C . THR A 1 79 ? 9.672 9.672 12.766 1 98.19 79 THR A C 1
ATOM 611 O O . THR A 1 79 ? 8.484 9.992 12.688 1 98.19 79 THR A O 1
ATOM 614 N N . VAL A 1 80 ? 10.078 8.508 13.156 1 97.44 80 VAL A N 1
ATOM 615 C CA . VAL A 1 80 ? 9.141 7.48 13.594 1 97.44 80 VAL A CA 1
ATOM 616 C C . VAL A 1 80 ? 9.547 6.953 14.969 1 97.44 80 VAL A C 1
ATOM 618 O O . VAL A 1 80 ? 10.664 6.453 15.141 1 97.44 80 VAL A O 1
ATOM 621 N N . ASN A 1 81 ? 8.609 7.074 15.852 1 97.5 81 ASN A N 1
ATOM 622 C CA . ASN A 1 81 ? 8.844 6.715 17.25 1 97.5 81 ASN A CA 1
ATOM 623 C C . ASN A 1 81 ? 10.188 7.246 17.734 1 97.5 81 ASN A C 1
ATOM 625 O O . ASN A 1 81 ? 10.969 6.508 18.344 1 97.5 81 ASN A O 1
ATOM 629 N N . GLY A 1 82 ? 10.477 8.461 17.328 1 95.31 82 GLY A N 1
ATOM 630 C CA . GLY A 1 82 ? 11.609 9.195 17.875 1 95.31 82 GLY A CA 1
ATOM 631 C C . GLY A 1 82 ? 12.891 8.969 17.094 1 95.31 82 GLY A C 1
ATOM 632 O O . GLY A 1 82 ? 13.93 9.57 17.391 1 95.31 82 GLY A O 1
ATOM 633 N N . LYS A 1 83 ? 12.922 8.141 16.156 1 96.38 83 LYS A N 1
ATOM 634 C CA . LYS A 1 83 ? 14.117 7.871 15.352 1 96.38 83 LYS A CA 1
ATOM 635 C C . LYS A 1 83 ? 14.055 8.594 14.008 1 96.38 83 LYS A C 1
ATOM 637 O O . LYS A 1 83 ? 13.047 8.516 13.297 1 96.38 83 LYS A O 1
ATOM 642 N N . ASP A 1 84 ? 15.141 9.188 13.641 1 97.81 84 ASP A N 1
ATOM 643 C CA . ASP A 1 84 ? 15.219 9.977 12.414 1 97.81 84 ASP A CA 1
ATOM 644 C C . ASP A 1 84 ? 15.836 9.172 11.273 1 97.81 84 ASP A C 1
ATOM 646 O O . ASP A 1 84 ? 16.781 8.414 11.484 1 97.81 84 ASP A O 1
ATOM 650 N N . GLN A 1 85 ? 15.336 9.367 10.125 1 98.38 85 GLN A N 1
ATOM 651 C CA . GLN A 1 85 ? 15.836 8.766 8.891 1 98.38 85 GLN A CA 1
ATOM 652 C C . GLN A 1 85 ? 15.672 9.719 7.707 1 98.38 85 GLN A C 1
ATOM 654 O O . GLN A 1 85 ? 14.555 10.141 7.398 1 98.38 85 GLN A O 1
ATOM 659 N N . GLU A 1 86 ? 16.734 10.039 7.07 1 98.69 86 GLU A N 1
ATOM 660 C CA . GLU A 1 86 ? 16.594 10.781 5.824 1 98.69 86 GLU A CA 1
ATOM 661 C C . GLU A 1 86 ? 15.945 9.93 4.738 1 98.69 86 GLU A C 1
ATOM 663 O O . GLU A 1 86 ? 16.234 8.734 4.625 1 98.69 86 GLU A O 1
ATOM 668 N N . VAL A 1 87 ? 15.062 10.57 3.969 1 98.12 87 VAL A N 1
ATOM 669 C CA . VAL A 1 87 ? 14.375 9.867 2.891 1 98.12 87 VAL A CA 1
ATOM 670 C C . VAL A 1 87 ? 14.508 10.656 1.591 1 98.12 87 VAL A C 1
ATOM 672 O O . VAL A 1 87 ? 14.664 11.883 1.614 1 98.12 87 VAL A O 1
ATOM 675 N N . LYS A 1 88 ? 14.469 9.977 0.487 1 96.81 88 LYS A N 1
ATOM 676 C CA . LYS A 1 88 ? 14.555 10.562 -0.845 1 96.81 88 LYS A CA 1
ATOM 677 C C . LYS A 1 88 ? 13.742 9.758 -1.857 1 96.81 88 LYS A C 1
ATOM 679 O O . LYS A 1 88 ? 13.188 8.711 -1.522 1 96.81 88 LYS A O 1
ATOM 684 N N . ALA A 1 89 ? 13.719 10.312 -3.086 1 96.12 89 ALA A N 1
ATOM 685 C CA . ALA A 1 89 ? 13 9.633 -4.16 1 96.12 89 ALA A CA 1
ATOM 686 C C . ALA A 1 89 ? 13.453 8.18 -4.289 1 96.12 89 ALA A C 1
ATOM 688 O O . ALA A 1 89 ? 14.648 7.887 -4.266 1 96.12 89 ALA A O 1
ATOM 689 N N . GLY A 1 90 ? 12.461 7.289 -4.352 1 95.69 90 GLY A N 1
ATOM 690 C CA . GLY A 1 90 ? 12.75 5.871 -4.508 1 95.69 90 GLY A CA 1
ATOM 691 C C . GLY A 1 90 ? 12.656 5.094 -3.209 1 95.69 90 GLY A C 1
ATOM 692 O O . GLY A 1 90 ? 12.562 3.865 -3.219 1 95.69 90 GLY A O 1
ATOM 693 N N . ASP A 1 91 ? 12.68 5.777 -2.066 1 96.81 91 ASP A N 1
ATOM 694 C CA . ASP A 1 91 ? 12.617 5.129 -0.76 1 96.81 91 ASP A CA 1
ATOM 695 C C . ASP A 1 91 ? 11.18 4.75 -0.407 1 96.81 91 ASP A C 1
ATOM 697 O O . ASP A 1 91 ? 10.234 5.359 -0.907 1 96.81 91 ASP A O 1
ATOM 701 N N . VAL A 1 92 ? 11.031 3.727 0.368 1 98.06 92 VAL A N 1
ATOM 702 C CA . VAL A 1 92 ? 9.766 3.32 0.97 1 98.06 92 VAL A CA 1
ATOM 703 C C . VAL A 1 92 ? 9.906 3.281 2.49 1 98.06 92 VAL A C 1
ATOM 705 O O . VAL A 1 92 ? 10.891 2.756 3.016 1 98.06 92 VAL A O 1
ATOM 708 N N . VAL A 1 93 ? 8.992 3.881 3.197 1 98.56 93 VAL A N 1
ATOM 709 C CA . VAL A 1 93 ? 8.938 3.852 4.656 1 98.56 93 VAL A CA 1
ATOM 710 C C . VAL A 1 93 ? 7.613 3.25 5.113 1 98.56 93 VAL A C 1
ATOM 712 O O . VAL A 1 93 ? 6.551 3.604 4.594 1 98.56 93 VAL A O 1
ATOM 715 N N . VAL A 1 94 ? 7.668 2.32 6.027 1 98.75 94 VAL A N 1
ATOM 716 C CA . VAL A 1 94 ? 6.477 1.774 6.676 1 98.75 94 VAL A CA 1
ATOM 717 C C . VAL A 1 94 ? 6.363 2.328 8.094 1 98.75 94 VAL A C 1
ATOM 719 O O . VAL A 1 94 ? 7.336 2.32 8.852 1 98.75 94 VAL A O 1
ATOM 722 N N . VAL A 1 95 ? 5.234 2.881 8.391 1 98.56 95 VAL A N 1
ATOM 723 C CA . VAL A 1 95 ? 4.855 3.277 9.742 1 98.56 95 VAL A CA 1
ATOM 724 C C . VAL A 1 95 ? 3.816 2.305 10.297 1 98.56 95 VAL A C 1
ATOM 726 O O . VAL A 1 95 ? 2.65 2.336 9.891 1 98.56 95 VAL A O 1
ATOM 729 N N . PRO A 1 96 ? 4.215 1.448 11.203 1 98.56 96 PRO A N 1
ATOM 730 C CA . PRO A 1 96 ? 3.246 0.496 11.75 1 98.56 96 PRO A CA 1
ATOM 731 C C . PRO A 1 96 ? 2.09 1.183 12.477 1 98.56 96 PRO A C 1
ATOM 733 O O . PRO A 1 96 ? 2.268 2.26 13.047 1 98.56 96 PRO A O 1
ATOM 736 N N . ALA A 1 97 ? 0.934 0.553 12.477 1 98.62 97 ALA A N 1
ATOM 737 C CA . ALA A 1 97 ? -0.258 1.082 13.141 1 98.62 97 ALA A CA 1
ATOM 738 C C . ALA A 1 97 ? 0.04 1.465 14.586 1 98.62 97 ALA A C 1
ATOM 740 O O . ALA A 1 97 ? 0.667 0.699 15.32 1 98.62 97 ALA A O 1
ATOM 741 N N . GLY A 1 98 ? -0.377 2.703 14.938 1 98.38 98 GLY A N 1
ATOM 742 C CA . GLY A 1 98 ? -0.252 3.178 16.297 1 98.38 98 GLY A CA 1
ATOM 743 C C . GLY A 1 98 ? 1.095 3.812 16.594 1 98.38 98 GLY A C 1
ATOM 744 O O . GLY A 1 98 ? 1.406 4.117 17.75 1 98.38 98 GLY A O 1
ATOM 745 N N . THR A 1 99 ? 1.9 4.023 15.648 1 98.31 99 THR A N 1
ATOM 746 C CA . THR A 1 99 ? 3.254 4.527 15.844 1 98.31 99 THR A CA 1
ATOM 747 C C . THR A 1 99 ? 3.324 6.023 15.555 1 98.31 99 THR A C 1
ATOM 749 O O . THR A 1 99 ? 2.91 6.469 14.477 1 98.31 99 THR A O 1
ATOM 752 N N . GLN A 1 100 ? 3.814 6.766 16.469 1 98 100 GLN A N 1
ATOM 753 C CA . GLN A 1 100 ? 3.977 8.195 16.266 1 98 100 GLN A CA 1
ATOM 754 C C . GLN A 1 100 ? 4.988 8.484 15.156 1 98 100 GLN A C 1
ATOM 756 O O . GLN A 1 100 ? 6.035 7.84 15.086 1 98 100 GLN A O 1
ATOM 761 N N . HIS A 1 101 ? 4.652 9.492 14.242 1 98.44 101 HIS A N 1
ATOM 762 C CA . HIS A 1 101 ? 5.574 9.766 13.148 1 98.44 101 HIS A CA 1
ATOM 763 C C . HIS A 1 101 ? 5.438 11.203 12.656 1 98.44 101 HIS A C 1
ATOM 765 O O . HIS A 1 101 ? 4.426 11.859 12.914 1 98.44 101 HIS A O 1
ATOM 771 N N . GLN A 1 102 ? 6.453 11.641 12.031 1 98 102 GLN A N 1
ATOM 772 C CA . GLN A 1 102 ? 6.551 12.945 11.391 1 98 102 GLN A CA 1
ATOM 773 C C . GLN A 1 102 ? 7.43 12.875 10.141 1 98 102 GLN A C 1
ATOM 775 O O . GLN A 1 102 ? 8.367 12.078 10.078 1 98 102 GLN A O 1
ATOM 780 N N . PHE A 1 103 ? 7.035 13.672 9.133 1 98.5 103 PHE A N 1
ATOM 781 C CA . PHE A 1 103 ? 7.852 13.852 7.941 1 98.5 103 PHE A CA 1
ATOM 782 C C . PHE A 1 103 ? 8.039 15.336 7.629 1 98.5 103 PHE A C 1
ATOM 784 O O . PHE A 1 103 ? 7.07 16.094 7.574 1 98.5 103 PHE A O 1
ATOM 791 N N . VAL A 1 104 ? 9.25 15.75 7.398 1 98.5 104 VAL A N 1
ATOM 792 C CA . VAL A 1 104 ? 9.57 17.141 7.078 1 98.5 104 VAL A CA 1
ATOM 793 C C . VAL A 1 104 ? 10.352 17.188 5.77 1 98.5 104 VAL A C 1
ATOM 795 O O . VAL A 1 104 ? 11.141 16.297 5.469 1 98.5 104 VAL A O 1
ATOM 798 N N . THR A 1 105 ? 10.094 18.297 5.008 1 98.5 105 THR A N 1
ATOM 799 C CA . THR A 1 105 ? 10.836 18.469 3.764 1 98.5 105 THR A CA 1
ATOM 800 C C . THR A 1 105 ? 12.273 18.906 4.047 1 98.5 105 THR A C 1
ATOM 802 O O . THR A 1 105 ? 12.531 19.641 5.004 1 98.5 105 THR A O 1
ATOM 805 N N . LYS A 1 106 ? 13.141 18.375 3.268 1 98.06 106 LYS A N 1
ATOM 806 C CA . LYS A 1 106 ? 14.531 18.828 3.256 1 98.06 106 LYS A CA 1
ATOM 807 C C . LYS A 1 106 ? 14.969 19.234 1.852 1 98.06 106 LYS A C 1
ATOM 809 O O . LYS A 1 106 ? 14.586 18.609 0.866 1 98.06 106 LYS A O 1
ATOM 814 N N . GLY A 1 107 ? 15.727 20.234 1.744 1 95.12 107 GLY A N 1
ATOM 815 C CA . GLY A 1 107 ? 16.219 20.672 0.45 1 95.12 107 GLY A CA 1
ATOM 816 C C . GLY A 1 107 ? 15.367 21.766 -0.173 1 95.12 107 GLY A C 1
ATOM 817 O O . GLY A 1 107 ? 14.625 22.453 0.526 1 95.12 107 GLY A O 1
ATOM 818 N N . ASP A 1 108 ? 15.5 21.984 -1.561 1 96.81 108 ASP A N 1
ATOM 819 C CA . ASP A 1 108 ? 14.906 23.141 -2.232 1 96.81 108 ASP A CA 1
ATOM 820 C C . ASP A 1 108 ? 13.781 22.703 -3.17 1 96.81 108 ASP A C 1
ATOM 822 O O . ASP A 1 108 ? 13.352 23.469 -4.035 1 96.81 108 ASP A O 1
ATOM 826 N N . GLN A 1 109 ? 13.352 21.5 -3.027 1 96.75 109 GLN A N 1
ATOM 827 C CA . GLN A 1 109 ? 12.227 20.984 -3.795 1 96.75 109 GLN A CA 1
ATOM 828 C C . GLN A 1 109 ? 11.148 20.422 -2.873 1 96.75 109 GLN A C 1
ATOM 830 O O . GLN A 1 109 ? 11.445 19.938 -1.778 1 96.75 109 GLN A O 1
ATOM 835 N N . PRO A 1 110 ? 9.906 20.516 -3.336 1 97.81 110 PRO A N 1
ATOM 836 C CA . PRO A 1 110 ? 8.859 19.859 -2.555 1 97.81 110 PRO A CA 1
ATOM 837 C C . PRO A 1 110 ? 9.078 18.344 -2.418 1 97.81 110 PRO A C 1
ATOM 839 O O . PRO A 1 110 ? 9.758 17.734 -3.254 1 97.81 110 PRO A O 1
ATOM 842 N N . LEU A 1 111 ? 8.609 17.828 -1.327 1 97.94 111 LEU A N 1
ATOM 843 C CA . LEU A 1 111 ? 8.594 16.375 -1.128 1 97.94 111 LEU A CA 1
ATOM 844 C C . LEU A 1 111 ? 7.305 15.773 -1.672 1 97.94 111 LEU A C 1
ATOM 846 O O . LEU A 1 111 ? 6.211 16.125 -1.227 1 97.94 111 LEU A O 1
ATOM 850 N N . GLU A 1 112 ? 7.414 14.906 -2.705 1 97.69 112 GLU A N 1
ATOM 851 C CA . GLU A 1 112 ? 6.262 14.195 -3.254 1 97.69 112 GLU A CA 1
ATOM 852 C C . GLU A 1 112 ? 6.27 12.727 -2.834 1 97.69 112 GLU A C 1
ATOM 854 O O . GLU A 1 112 ? 7.32 12.086 -2.826 1 97.69 112 GLU A O 1
ATOM 859 N N . LEU A 1 113 ? 5.066 12.281 -2.504 1 97.88 113 LEU A N 1
ATOM 860 C CA . LEU A 1 113 ? 4.934 10.875 -2.15 1 97.88 113 LEU A CA 1
ATOM 861 C C . LEU A 1 113 ? 3.533 10.367 -2.463 1 97.88 113 LEU A C 1
ATOM 863 O O . LEU A 1 113 ? 2.592 11.148 -2.576 1 97.88 113 LEU A O 1
ATOM 867 N N . ILE A 1 114 ? 3.455 9.055 -2.705 1 98.12 114 ILE A N 1
ATOM 868 C CA . ILE A 1 114 ? 2.229 8.266 -2.664 1 98.12 114 ILE A CA 1
ATOM 869 C C . ILE A 1 114 ? 2.178 7.461 -1.369 1 98.12 114 ILE A C 1
ATOM 871 O O . ILE A 1 114 ? 3.182 6.883 -0.95 1 98.12 114 ILE A O 1
ATOM 875 N N . THR A 1 115 ? 1.077 7.504 -0.703 1 98.69 115 THR A N 1
ATOM 876 C CA . THR A 1 115 ? 0.99 6.723 0.526 1 98.69 115 THR A CA 1
ATOM 877 C C . THR A 1 115 ? -0.214 5.785 0.488 1 98.69 115 THR A C 1
ATOM 879 O O . THR A 1 115 ? -1.239 6.109 -0.116 1 98.69 115 THR A O 1
ATOM 882 N N . VAL A 1 116 ? -0.06 4.609 1.044 1 98.88 116 VAL A N 1
ATOM 883 C CA . VAL A 1 116 ? -1.13 3.635 1.218 1 98.88 116 VAL A CA 1
ATOM 884 C C . VAL A 1 116 ? -1.492 3.521 2.697 1 98.88 116 VAL A C 1
ATOM 886 O O . VAL A 1 116 ? -0.622 3.297 3.541 1 98.88 116 VAL A O 1
ATOM 889 N N . TYR A 1 117 ? -2.725 3.736 3.004 1 98.88 117 TYR A N 1
ATOM 890 C CA . TYR A 1 117 ? -3.283 3.412 4.312 1 98.88 117 TYR A CA 1
ATOM 891 C C . TYR A 1 117 ? -4.016 2.074 4.277 1 98.88 117 TYR A C 1
ATOM 893 O O . TYR A 1 117 ? -4.723 1.773 3.314 1 98.88 117 TYR A O 1
ATOM 901 N N . ALA A 1 118 ? -3.828 1.272 5.242 1 98.81 118 ALA A N 1
ATOM 902 C CA . ALA A 1 118 ? -4.559 0.013 5.34 1 98.81 118 ALA A CA 1
ATOM 903 C C . ALA A 1 118 ? -5.102 -0.196 6.754 1 98.81 118 ALA A C 1
ATOM 905 O O . ALA A 1 118 ? -4.348 -0.521 7.672 1 98.81 118 ALA A O 1
ATOM 906 N N . PRO A 1 119 ? -6.391 -0.004 7.02 1 98.56 119 PRO A N 1
ATOM 907 C CA . PRO A 1 119 ? -7.418 0.412 6.062 1 98.56 119 PRO A CA 1
ATOM 908 C C . PRO A 1 119 ? -7.457 1.924 5.859 1 98.56 119 PRO A C 1
ATOM 910 O O . PRO A 1 119 ? -6.484 2.617 6.164 1 98.56 119 PRO A O 1
ATOM 913 N N . ALA A 1 120 ? -8.531 2.461 5.227 1 98.75 120 ALA A N 1
ATOM 914 C CA . ALA A 1 120 ? -8.672 3.85 4.797 1 98.75 120 ALA A CA 1
ATOM 915 C C . ALA A 1 120 ? -8.688 4.797 5.992 1 98.75 120 ALA A C 1
ATOM 917 O O . ALA A 1 120 ? -9.117 4.418 7.086 1 98.75 120 ALA A O 1
ATOM 918 N N . GLU A 1 121 ? -8.266 6.043 5.77 1 98.12 121 GLU A N 1
ATOM 919 C CA . GLU A 1 121 ? -8.211 7.059 6.816 1 98.12 121 GLU A CA 1
ATOM 920 C C . GLU A 1 121 ? -9.07 8.266 6.461 1 98.12 121 GLU A C 1
ATOM 922 O O . GLU A 1 121 ? -9.516 9 7.344 1 98.12 121 GLU A O 1
ATOM 927 N N . HIS A 1 122 ? -9.312 8.516 5.234 1 98.69 122 HIS A N 1
ATOM 928 C CA . HIS A 1 122 ? -9.875 9.781 4.785 1 98.69 122 HIS A CA 1
ATOM 929 C C . HIS A 1 122 ? -11.156 9.562 3.98 1 98.69 122 HIS A C 1
ATOM 931 O O . HIS A 1 122 ? -11.414 8.445 3.523 1 98.69 122 HIS A O 1
ATOM 937 N N . LEU A 1 123 ? -11.938 10.617 3.836 1 98.69 123 LEU A N 1
ATOM 938 C CA . LEU A 1 123 ? -13.062 10.633 2.904 1 98.69 123 LEU A CA 1
ATOM 939 C C . LEU A 1 123 ? -12.586 10.383 1.477 1 98.69 123 LEU A C 1
ATOM 941 O O . LEU A 1 123 ? -11.594 10.977 1.038 1 98.69 123 LEU A O 1
ATOM 945 N N . PRO A 1 124 ? -13.273 9.508 0.778 1 98.56 124 PRO A N 1
ATOM 946 C CA . PRO A 1 124 ? -12.789 9.102 -0.542 1 98.56 124 PRO A CA 1
ATOM 947 C C . PRO A 1 124 ? -12.648 10.273 -1.507 1 98.56 124 PRO A C 1
ATOM 949 O O . PRO A 1 124 ? -11.805 10.242 -2.404 1 98.56 124 PRO A O 1
ATOM 952 N N . SER A 1 125 ? -13.391 11.336 -1.321 1 97.88 125 SER A N 1
ATOM 953 C CA . SER A 1 125 ? -13.375 12.453 -2.264 1 97.88 125 SER A CA 1
ATOM 954 C C . SER A 1 125 ? -12.438 13.562 -1.792 1 97.88 125 SER A C 1
ATOM 956 O O . SER A 1 125 ? -12.391 14.641 -2.391 1 97.88 125 SER A O 1
ATOM 958 N N . SER A 1 126 ? -11.711 13.383 -0.768 1 98.06 126 SER A N 1
ATOM 959 C CA . SER A 1 126 ? -10.961 14.445 -0.102 1 98.06 126 SER A CA 1
ATOM 960 C C . SER A 1 126 ? -9.852 14.977 -0.998 1 98.06 126 SER A C 1
ATOM 962 O O . SER A 1 126 ? -9.102 14.203 -1.598 1 98.06 126 SER A O 1
ATOM 964 N N . VAL A 1 127 ? -9.781 16.234 -1.165 1 97.88 127 VAL A N 1
ATOM 965 C CA . VAL A 1 127 ? -8.695 17.031 -1.75 1 97.88 127 VAL A CA 1
ATOM 966 C C . VAL A 1 127 ? -8.398 18.234 -0.861 1 97.88 127 VAL A C 1
ATOM 968 O O . VAL A 1 127 ? -9.281 19.047 -0.591 1 97.88 127 VAL A O 1
ATOM 971 N N . HIS A 1 128 ? -7.188 18.328 -0.367 1 98.31 128 HIS A N 1
ATOM 972 C CA . HIS A 1 128 ? -6.738 19.469 0.438 1 98.31 128 HIS A CA 1
ATOM 973 C C . HIS A 1 128 ? -5.574 20.188 -0.231 1 98.31 128 HIS A C 1
ATOM 975 O O . HIS A 1 128 ? -4.52 19.594 -0.465 1 98.31 128 HIS A O 1
ATOM 981 N N . LYS A 1 129 ? -5.715 21.422 -0.462 1 97.88 129 LYS A N 1
ATOM 982 C CA . LYS A 1 129 ? -4.664 22.203 -1.107 1 97.88 129 LYS A CA 1
ATOM 983 C C . LYS A 1 129 ? -3.51 22.469 -0.146 1 97.88 129 LYS A C 1
ATOM 985 O O . LYS A 1 129 ? -2.348 22.516 -0.558 1 97.88 129 LYS A O 1
ATOM 990 N N . THR A 1 130 ? -3.861 22.672 1.096 1 98.12 130 THR A N 1
ATOM 991 C CA . THR A 1 130 ? -2.844 22.984 2.092 1 98.12 130 THR A CA 1
ATOM 992 C C . THR A 1 130 ? -2.967 22.062 3.299 1 98.12 130 THR A C 1
ATOM 994 O O . THR A 1 130 ? -4.004 21.422 3.498 1 98.12 130 THR A O 1
ATOM 997 N N . LYS A 1 131 ? -1.901 22.016 4.031 1 97.81 131 LYS A N 1
ATOM 998 C CA . LYS A 1 131 ? -1.93 21.281 5.293 1 97.81 131 LYS A CA 1
ATOM 999 C C . LYS A 1 131 ? -3.029 21.797 6.211 1 97.81 131 LYS A C 1
ATOM 1001 O O . LYS A 1 131 ? -3.73 21.016 6.859 1 97.81 131 LYS A O 1
ATOM 1006 N N . GLU A 1 132 ? -3.145 23.078 6.289 1 97.88 132 GLU A N 1
ATOM 1007 C CA . GLU A 1 132 ? -4.129 23.719 7.152 1 97.88 132 GLU A CA 1
ATOM 1008 C C . GLU A 1 132 ? -5.547 23.266 6.809 1 97.88 132 GLU A C 1
ATOM 1010 O O . GLU A 1 132 ? -6.348 22.984 7.699 1 97.88 132 GLU A O 1
ATOM 1015 N N . GLU A 1 133 ? -5.82 23.25 5.508 1 97.88 133 GLU A N 1
ATOM 1016 C CA . GLU A 1 133 ? -7.125 22.766 5.059 1 97.88 133 GLU A CA 1
ATOM 1017 C C . GLU A 1 133 ? -7.367 21.328 5.512 1 97.88 133 GLU A C 1
ATOM 1019 O O . GLU A 1 133 ? -8.461 21 5.965 1 97.88 133 GLU A O 1
ATOM 1024 N N . GLY A 1 134 ? -6.367 20.453 5.352 1 97.5 134 GLY A N 1
ATOM 1025 C CA . GLY A 1 134 ? -6.473 19.062 5.789 1 97.5 134 GLY A CA 1
ATOM 1026 C C . GLY A 1 134 ? -6.676 18.938 7.289 1 97.5 134 GLY A C 1
ATOM 1027 O O . GLY A 1 134 ? -7.551 18.188 7.734 1 97.5 134 GLY A O 1
ATOM 1028 N N . ASP A 1 135 ? -5.871 19.688 8.047 1 97.31 135 ASP A N 1
ATOM 1029 C CA . ASP A 1 135 ? -5.98 19.656 9.508 1 97.31 135 ASP A CA 1
ATOM 1030 C C . ASP A 1 135 ? -7.379 20.078 9.961 1 97.31 135 ASP A C 1
ATOM 1032 O O . ASP A 1 135 ? -7.965 19.438 10.836 1 97.31 135 ASP A O 1
ATOM 1036 N N . LYS A 1 136 ? -7.855 21.125 9.414 1 98 136 LYS A N 1
ATOM 1037 C CA . LYS A 1 136 ? -9.18 21.625 9.781 1 98 136 LYS A CA 1
ATOM 1038 C C . LYS A 1 136 ? -10.258 20.594 9.453 1 98 136 LYS A C 1
ATOM 1040 O O . LYS A 1 136 ? -11.172 20.375 10.25 1 98 136 LYS A O 1
ATOM 1045 N N . ALA A 1 137 ? -10.164 19.984 8.258 1 97.5 137 ALA A N 1
ATOM 1046 C CA . ALA A 1 137 ? -11.141 18.984 7.855 1 97.5 137 ALA A CA 1
ATOM 1047 C C . ALA A 1 137 ? -11.156 17.812 8.836 1 97.5 137 ALA A C 1
ATOM 1049 O O . ALA A 1 137 ? -12.219 17.266 9.141 1 97.5 137 ALA A O 1
ATOM 1050 N N . GLU A 1 138 ? -9.992 17.422 9.234 1 96.06 138 GLU A N 1
ATOM 1051 C CA . GLU A 1 138 ? -9.906 16.328 10.211 1 96.06 138 GLU A CA 1
ATOM 1052 C C . GLU A 1 138 ? -10.477 16.766 11.562 1 96.06 138 GLU A C 1
ATOM 1054 O O . GLU A 1 138 ? -11.211 16 12.195 1 96.06 138 GLU A O 1
ATOM 1059 N N . GLU A 1 139 ? -10.117 17.922 12.031 1 96.38 139 GLU A N 1
ATOM 1060 C CA . GLU A 1 139 ? -10.617 18.453 13.297 1 96.38 139 GLU A CA 1
ATOM 1061 C C . GLU A 1 139 ? -12.141 18.547 13.289 1 96.38 139 GLU A C 1
ATOM 1063 O O . GLU A 1 139 ? -12.789 18.234 14.297 1 96.38 139 GLU A O 1
ATOM 1068 N N . ASP A 1 140 ? -12.68 18.938 12.18 1 97.94 140 ASP A N 1
ATOM 1069 C CA . ASP A 1 140 ? -14.125 19.109 12.039 1 97.94 140 ASP A CA 1
ATOM 1070 C C . ASP A 1 140 ? -14.812 17.781 11.758 1 97.94 140 ASP A C 1
ATOM 1072 O O . ASP A 1 140 ? -16.031 17.734 11.539 1 97.94 140 ASP A O 1
ATOM 1076 N N . GLU A 1 141 ? -14.031 16.688 11.703 1 96.94 141 GLU A N 1
ATOM 1077 C CA . GLU A 1 141 ? -14.547 15.336 11.492 1 96.94 141 GLU A CA 1
ATOM 1078 C C . GLU A 1 141 ? -15.203 15.203 10.125 1 96.94 141 GLU A C 1
ATOM 1080 O O . GLU A 1 141 ? -16.203 14.492 9.977 1 96.94 141 GLU A O 1
ATOM 1085 N N . ILE A 1 142 ? -14.773 16 9.211 1 97.06 142 ILE A N 1
ATOM 1086 C CA . ILE A 1 142 ? -15.273 15.969 7.84 1 97.06 142 ILE A CA 1
ATOM 1087 C C . ILE A 1 142 ? -14.461 14.969 7.023 1 97.06 142 ILE A C 1
ATOM 1089 O O . ILE A 1 142 ? -15.023 14.211 6.219 1 97.06 142 ILE A O 1
ATOM 1093 N N . ASP A 1 143 ? -13.203 14.922 7.168 1 98 143 ASP A N 1
ATOM 1094 C CA . ASP A 1 143 ? -12.305 14.031 6.449 1 98 143 ASP A CA 1
ATOM 1095 C C . ASP A 1 143 ? -12.117 12.719 7.203 1 98 143 ASP A C 1
ATOM 1097 O O . ASP A 1 143 ? -11.07 12.492 7.816 1 98 143 ASP A O 1
ATOM 1101 N N . GLU A 1 144 ? -13.047 11.844 7.09 1 98 144 GLU A N 1
ATOM 1102 C CA . GLU A 1 144 ? -13.031 10.539 7.742 1 98 144 GLU A CA 1
ATOM 1103 C C . GLU A 1 144 ? -13.297 9.414 6.742 1 98 144 GLU A C 1
ATOM 1105 O O . GLU A 1 144 ? -14.008 9.609 5.754 1 98 144 GLU A O 1
ATOM 1110 N N . ALA A 1 145 ? -12.711 8.281 6.984 1 98.31 145 ALA A N 1
ATOM 1111 C CA . ALA A 1 145 ? -13 7.117 6.156 1 98.31 145 ALA A CA 1
ATOM 1112 C C . ALA A 1 145 ? -14.453 6.672 6.324 1 98.31 145 ALA A C 1
ATOM 1114 O O . ALA A 1 145 ? -14.992 6.699 7.434 1 98.31 145 ALA A O 1
ATOM 1115 N N . PRO A 1 146 ? -15.086 6.277 5.277 1 98.31 146 PRO A N 1
ATOM 1116 C CA . PRO A 1 146 ? -16.438 5.742 5.43 1 98.31 146 PRO A CA 1
ATOM 1117 C C . PRO A 1 146 ? -16.469 4.391 6.145 1 98.31 146 PRO A C 1
ATOM 1119 O O . PRO A 1 146 ? -15.492 3.633 6.066 1 98.31 146 PRO A O 1
ATOM 1122 N N . GLU A 1 147 ? -17.547 4.051 6.719 1 97.62 147 GLU A N 1
ATOM 1123 C CA . GLU A 1 147 ? -17.688 2.832 7.512 1 97.62 147 GLU A CA 1
ATOM 1124 C C . GLU A 1 147 ? -17.406 1.592 6.664 1 97.62 147 GLU A C 1
ATOM 1126 O O . GLU A 1 147 ? -16.797 0.63 7.141 1 97.62 147 GLU A O 1
ATOM 1131 N N . TRP A 1 148 ? -17.875 1.643 5.441 1 97.94 148 TRP A N 1
ATOM 1132 C CA . TRP A 1 148 ? -17.75 0.464 4.59 1 97.94 148 TRP A CA 1
ATOM 1133 C C . TRP A 1 148 ? -16.281 0.137 4.324 1 97.94 148 TRP A C 1
ATOM 1135 O O . TRP A 1 148 ? -15.945 -0.994 3.963 1 97.94 148 TRP A O 1
ATOM 1145 N N . ALA A 1 149 ? -15.367 1.078 4.461 1 98.38 149 ALA A N 1
ATOM 1146 C CA . ALA A 1 149 ? -13.945 0.87 4.195 1 98.38 149 ALA A CA 1
ATOM 1147 C C . ALA A 1 149 ? -13.219 0.394 5.449 1 98.38 149 ALA A C 1
ATOM 1149 O O . ALA A 1 149 ? -11.992 0.258 5.453 1 98.38 149 ALA A O 1
ATOM 1150 N N . LEU A 1 150 ? -13.969 0.139 6.535 1 97.62 150 LEU A N 1
ATOM 1151 C CA . LEU A 1 150 ? -13.367 -0.224 7.816 1 97.62 150 LEU A CA 1
ATOM 1152 C C . LEU A 1 150 ? -13.898 -1.567 8.305 1 97.62 150 LEU A C 1
ATOM 1154 O O . LEU A 1 150 ? -13.562 -2.012 9.398 1 97.62 150 LEU A O 1
ATOM 1158 N N . LYS A 1 151 ? -14.703 -2.23 7.527 1 96.88 151 LYS A N 1
ATOM 1159 C CA . LYS A 1 151 ? -15.336 -3.484 7.926 1 96.88 151 LYS A CA 1
ATOM 1160 C C . LYS A 1 151 ? -14.344 -4.641 7.879 1 96.88 151 LYS A C 1
ATOM 1162 O O . LYS A 1 151 ? -13.453 -4.668 7.027 1 96.88 151 LYS A O 1
ATOM 1167 N N . PRO A 1 152 ? -14.531 -5.598 8.789 1 95.56 152 PRO A N 1
ATOM 1168 C CA . PRO A 1 152 ? -13.688 -6.797 8.734 1 95.56 152 PRO A CA 1
ATOM 1169 C C . PRO A 1 152 ? -13.922 -7.629 7.477 1 95.56 152 PRO A C 1
ATOM 1171 O O . PRO A 1 152 ? -15.016 -7.605 6.91 1 95.56 152 PRO A O 1
ATOM 1174 N N . LYS A 1 153 ? -12.953 -8.359 7.102 1 96.12 153 LYS A N 1
ATOM 1175 C CA . LYS A 1 153 ? -13.016 -9.195 5.91 1 96.12 153 LYS A CA 1
ATOM 1176 C C . LYS A 1 153 ? -14.234 -10.125 5.957 1 96.12 153 LYS A C 1
ATOM 1178 O O . LYS A 1 153 ? -14.969 -10.242 4.977 1 96.12 153 LYS A O 1
ATOM 1183 N N . ALA A 1 154 ? -14.414 -10.758 7.105 1 94.94 154 ALA A N 1
ATOM 1184 C CA . ALA A 1 154 ? -15.5 -11.719 7.254 1 94.94 154 ALA A CA 1
ATOM 1185 C C . ALA A 1 154 ? -16.844 -11.078 6.949 1 94.94 154 ALA A C 1
ATOM 1187 O O . ALA A 1 154 ? -17.703 -11.695 6.32 1 94.94 154 ALA A O 1
ATOM 1188 N N . GLU A 1 155 ? -17.031 -9.875 7.391 1 96.44 155 GLU A N 1
ATOM 1189 C CA . GLU A 1 155 ? -18.297 -9.172 7.152 1 96.44 155 GLU A CA 1
ATOM 1190 C C . GLU A 1 155 ? -18.469 -8.852 5.668 1 96.44 155 GLU A C 1
ATOM 1192 O O . GLU A 1 155 ? -19.562 -9 5.129 1 96.44 155 GLU A O 1
ATOM 1197 N N . ASN A 1 156 ? -17.438 -8.414 4.977 1 97.56 156 ASN A N 1
ATOM 1198 C CA . ASN A 1 156 ? -17.516 -8.102 3.553 1 97.56 156 ASN A CA 1
ATOM 1199 C C . ASN A 1 156 ? -17.812 -9.344 2.721 1 97.56 156 ASN A C 1
ATOM 1201 O O . ASN A 1 156 ? -18.562 -9.273 1.749 1 97.56 156 ASN A O 1
ATOM 1205 N N . GLU A 1 157 ? -17.219 -10.469 3.094 1 96.31 157 GLU A N 1
ATOM 1206 C CA . GLU A 1 157 ? -17.5 -11.727 2.416 1 96.31 157 GLU A CA 1
ATOM 1207 C C . GLU A 1 157 ? -18.953 -12.164 2.637 1 96.31 157 GLU A C 1
ATOM 1209 O O . GLU A 1 157 ? -19.625 -12.57 1.692 1 96.31 157 GLU A O 1
ATOM 1214 N N . LYS A 1 158 ? -19.391 -12.078 3.877 1 96.62 158 LYS A N 1
ATOM 1215 C CA . LYS A 1 158 ? -20.766 -12.43 4.219 1 96.62 158 LYS A CA 1
ATOM 1216 C C . LYS A 1 158 ? -21.75 -11.57 3.447 1 96.62 158 LYS A C 1
ATOM 1218 O O . LYS A 1 158 ? -22.797 -12.055 3.012 1 96.62 158 LYS A O 1
ATOM 1223 N N . ASN A 1 159 ? -21.438 -10.328 3.244 1 96.62 159 ASN A N 1
ATOM 1224 C CA . ASN A 1 159 ? -22.328 -9.375 2.584 1 96.62 159 ASN A CA 1
ATOM 1225 C C . ASN A 1 159 ? -22.203 -9.469 1.064 1 96.62 159 ASN A C 1
ATOM 1227 O O . ASN A 1 159 ? -22.844 -8.695 0.343 1 96.62 159 ASN A O 1
ATOM 1231 N N . GLY A 1 160 ? -21.328 -10.336 0.559 1 95.94 160 GLY A N 1
ATOM 1232 C CA . GLY A 1 160 ? -21.234 -10.586 -0.871 1 95.94 160 GLY A CA 1
ATOM 1233 C C . GLY A 1 160 ? -20.375 -9.57 -1.596 1 95.94 160 GLY A C 1
ATOM 1234 O O . GLY A 1 160 ? -20.344 -9.531 -2.828 1 95.94 160 GLY A O 1
ATOM 1235 N N . LEU A 1 161 ? -19.672 -8.703 -0.886 1 97 161 LEU A N 1
ATOM 1236 C CA . LEU A 1 161 ? -18.812 -7.691 -1.493 1 97 161 LEU A CA 1
ATOM 1237 C C . LEU A 1 161 ? -17.516 -8.312 -2.006 1 97 161 LEU A C 1
ATOM 1239 O O . LEU A 1 161 ? -16.859 -7.75 -2.887 1 97 161 LEU A O 1
ATOM 1243 N N . VAL A 1 162 ? -17.125 -9.422 -1.399 1 98 162 VAL A N 1
ATOM 1244 C CA . VAL A 1 162 ? -15.922 -10.156 -1.787 1 98 162 VAL A CA 1
ATOM 1245 C C . VAL A 1 162 ? -16.25 -11.641 -1.931 1 98 162 VAL A C 1
ATOM 1247 O O . VAL A 1 162 ? -16.766 -12.266 -1.002 1 98 162 VAL A O 1
ATOM 1250 N N . LYS A 1 163 ? -15.938 -12.188 -3.082 1 96.56 163 LYS A N 1
ATOM 1251 C CA . LYS A 1 163 ? -16.141 -13.609 -3.348 1 96.56 163 LYS A CA 1
ATOM 1252 C C . LYS A 1 163 ? -14.844 -14.297 -3.752 1 96.56 163 LYS A C 1
ATOM 1254 O O . LYS A 1 163 ? -14.109 -13.781 -4.598 1 96.56 163 LYS A O 1
ATOM 1259 N N . GLU A 1 164 ? -14.648 -15.438 -3.178 1 94.38 164 GLU A N 1
ATOM 1260 C CA . GLU A 1 164 ? -13.461 -16.203 -3.531 1 94.38 164 GLU A CA 1
ATOM 1261 C C . GLU A 1 164 ? -13.492 -16.641 -4.996 1 94.38 164 GLU A C 1
ATOM 1263 O O . GLU A 1 164 ? -12.445 -16.797 -5.625 1 94.38 164 GLU A O 1
ATOM 1268 N N . SER A 1 165 ? -14.625 -16.766 -5.527 1 94.12 165 SER A N 1
ATOM 1269 C CA . SER A 1 165 ? -14.789 -17.203 -6.91 1 94.12 165 SER A CA 1
ATOM 1270 C C . SER A 1 165 ? -14.352 -16.125 -7.891 1 94.12 165 SER A C 1
ATOM 1272 O O . SER A 1 165 ? -14.055 -16.422 -9.055 1 94.12 165 SER A O 1
ATOM 1274 N N . GLY A 1 166 ? -14.367 -14.852 -7.43 1 94.12 166 GLY A N 1
ATOM 1275 C CA . GLY A 1 166 ? -14.039 -13.742 -8.312 1 94.12 166 GLY A CA 1
ATOM 1276 C C . GLY A 1 166 ? -15.133 -13.43 -9.312 1 94.12 166 GLY A C 1
ATOM 1277 O O . GLY A 1 166 ? -14.93 -12.641 -10.234 1 94.12 166 GLY A O 1
ATOM 1278 N N . LYS A 1 167 ? -16.25 -14.07 -9.125 1 91.31 167 LYS A N 1
ATOM 1279 C CA . LYS A 1 167 ? -17.344 -13.891 -10.078 1 91.31 167 LYS A CA 1
ATOM 1280 C C . LYS A 1 167 ? -18.375 -12.883 -9.555 1 91.31 167 LYS A C 1
ATOM 1282 O O . LYS A 1 167 ? -18.859 -13.008 -8.438 1 91.31 167 LYS A O 1
ATOM 1287 N N . TYR A 1 168 ? -18.562 -11.867 -10.344 1 90 168 TYR A N 1
ATOM 1288 C CA . TYR A 1 168 ? -19.531 -10.828 -9.984 1 90 168 TYR A CA 1
ATOM 1289 C C . TYR A 1 168 ? -20.453 -10.516 -11.156 1 90 168 TYR A C 1
ATOM 1291 O O . TYR A 1 168 ? -20.062 -10.68 -12.32 1 90 168 TYR A O 1
ATOM 1299 N N . MET B 1 1 ? 23.672 -10.867 0.968 1 51.69 1 MET B N 1
ATOM 1300 C CA . MET B 1 1 ? 22.234 -10.93 1.281 1 51.69 1 MET B CA 1
ATOM 1301 C C . MET B 1 1 ? 21.547 -9.617 0.929 1 51.69 1 MET B C 1
ATOM 1303 O O . MET B 1 1 ? 22.094 -8.539 1.155 1 51.69 1 MET B O 1
ATOM 1307 N N . GLU B 1 2 ? 20.562 -9.617 0.135 1 80 2 GLU B N 1
ATOM 1308 C CA . GLU B 1 2 ? 19.938 -8.414 -0.396 1 80 2 GLU B CA 1
ATOM 1309 C C . GLU B 1 2 ? 19.422 -7.52 0.727 1 80 2 GLU B C 1
ATOM 1311 O O . GLU B 1 2 ? 18.703 -7.988 1.615 1 80 2 GLU B O 1
ATOM 1316 N N . ALA B 1 3 ? 20.047 -6.484 0.99 1 83.56 3 ALA B N 1
ATOM 1317 C CA . ALA B 1 3 ? 19.844 -5.543 2.09 1 83.56 3 ALA B CA 1
ATOM 1318 C C . ALA B 1 3 ? 18.359 -5.363 2.387 1 83.56 3 ALA B C 1
ATOM 1320 O O . ALA B 1 3 ? 17.953 -5.242 3.547 1 83.56 3 ALA B O 1
ATOM 1321 N N . PHE B 1 4 ? 17.562 -5.488 1.443 1 87.69 4 PHE B N 1
ATOM 1322 C CA . 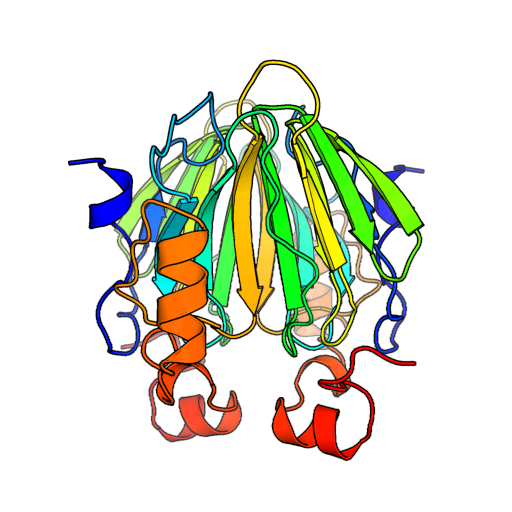PHE B 1 4 ? 16.141 -5.219 1.637 1 87.69 4 PHE B CA 1
ATOM 1323 C C . PHE B 1 4 ? 15.461 -6.383 2.346 1 87.69 4 PHE B C 1
ATOM 1325 O O . PHE B 1 4 ? 14.367 -6.227 2.902 1 87.69 4 PHE B O 1
ATOM 1332 N N . LYS B 1 5 ? 16.016 -7.531 2.449 1 88 5 LYS B N 1
ATOM 1333 C CA . LYS B 1 5 ? 15.422 -8.695 3.1 1 88 5 LYS B CA 1
ATOM 1334 C C . LYS B 1 5 ? 15.648 -8.664 4.605 1 88 5 LYS B C 1
ATOM 1336 O O . LYS B 1 5 ? 15.078 -9.469 5.348 1 88 5 LYS B O 1
ATOM 1341 N N . LYS B 1 6 ? 16.438 -7.727 5.074 1 90.44 6 LYS B N 1
ATOM 1342 C CA . LYS B 1 6 ? 16.828 -7.695 6.484 1 90.44 6 LYS B CA 1
ATOM 1343 C C . LYS B 1 6 ? 16.125 -6.555 7.219 1 90.44 6 LYS B C 1
ATOM 1345 O O . LYS B 1 6 ? 16.297 -6.395 8.43 1 90.44 6 LYS B O 1
ATOM 1350 N N . VAL B 1 7 ? 15.359 -5.758 6.609 1 91.38 7 VAL B N 1
ATOM 1351 C CA . VAL B 1 7 ? 14.859 -4.496 7.148 1 91.38 7 VAL B CA 1
ATOM 1352 C C . VAL B 1 7 ? 13.469 -4.699 7.73 1 91.38 7 VAL B C 1
ATOM 1354 O O . VAL B 1 7 ? 13.203 -4.332 8.883 1 91.38 7 VAL B O 1
ATOM 1357 N N . GLY B 1 8 ? 12.539 -5.387 7.023 1 95.12 8 GLY B N 1
ATOM 1358 C CA . GLY B 1 8 ? 11.117 -5.473 7.324 1 95.12 8 GLY B CA 1
ATOM 1359 C C . GLY B 1 8 ? 10.781 -6.57 8.32 1 95.12 8 GLY B C 1
ATOM 1360 O O . GLY B 1 8 ? 11.648 -7.371 8.68 1 95.12 8 GLY B O 1
ATOM 1361 N N . ASN B 1 9 ? 9.547 -6.578 8.883 1 98.12 9 ASN B N 1
ATOM 1362 C CA . ASN B 1 9 ? 9.031 -7.605 9.781 1 98.12 9 ASN B CA 1
ATOM 1363 C C . ASN B 1 9 ? 8.727 -8.898 9.031 1 98.12 9 ASN B C 1
ATOM 1365 O O . ASN B 1 9 ? 7.648 -9.055 8.461 1 98.12 9 ASN B O 1
ATOM 1369 N N . ARG B 1 10 ? 9.648 -9.82 9.156 1 97.88 10 ARG B N 1
ATOM 1370 C CA . ARG B 1 10 ? 9.484 -11.117 8.5 1 97.88 10 ARG B CA 1
ATOM 1371 C C . ARG B 1 10 ? 9.32 -12.227 9.531 1 97.88 10 ARG B C 1
ATOM 1373 O O . ARG B 1 10 ? 9.289 -13.406 9.172 1 97.88 10 ARG B O 1
ATOM 1380 N N . GLU B 1 11 ? 9.188 -11.82 10.773 1 96.69 11 GLU B N 1
ATOM 1381 C CA . GLU B 1 11 ? 8.875 -12.766 11.844 1 96.69 11 GLU B CA 1
ATOM 1382 C C . GLU B 1 11 ? 7.375 -13.039 11.914 1 96.69 11 GLU B C 1
ATOM 1384 O O . GLU B 1 11 ? 6.562 -12.172 11.57 1 96.69 11 GLU B O 1
ATOM 1389 N N . ASP B 1 12 ? 7.082 -14.227 12.391 1 97 12 ASP B N 1
ATOM 1390 C CA . ASP B 1 12 ? 5.672 -14.539 12.586 1 97 12 ASP B CA 1
ATOM 1391 C C . ASP B 1 12 ? 5.156 -13.961 13.898 1 97 12 ASP B C 1
ATOM 1393 O O . ASP B 1 12 ? 4.738 -14.695 14.789 1 97 12 ASP B O 1
ATOM 1397 N N . ALA B 1 13 ? 5.215 -12.742 13.969 1 97.94 13 ALA B N 1
ATOM 1398 C CA . ALA B 1 13 ? 4.746 -11.953 15.109 1 97.94 13 ALA B CA 1
ATOM 1399 C C . ALA B 1 13 ? 4.402 -10.531 14.688 1 97.94 13 ALA B C 1
ATOM 1401 O O . ALA B 1 13 ? 4.961 -10.008 13.719 1 97.94 13 ALA B O 1
ATOM 1402 N N . PRO B 1 14 ? 3.461 -9.898 15.383 1 97.88 14 PRO B N 1
ATOM 1403 C CA . PRO B 1 14 ? 3.129 -8.516 15.047 1 97.88 14 PRO B CA 1
ATOM 1404 C C . PRO B 1 14 ? 4.359 -7.609 15.008 1 97.88 14 PRO B C 1
ATOM 1406 O O . PRO B 1 14 ? 5.328 -7.844 15.727 1 97.88 14 PRO B O 1
ATOM 1409 N N . PRO B 1 15 ? 4.309 -6.613 14.156 1 97.94 15 PRO B N 1
ATOM 1410 C CA . PRO B 1 15 ? 5.469 -5.723 14.039 1 97.94 15 PRO B CA 1
ATOM 1411 C C . PRO B 1 15 ? 5.695 -4.883 15.297 1 97.94 15 PRO B C 1
ATOM 1413 O O . PRO B 1 15 ? 4.746 -4.582 16.016 1 97.94 15 PRO B O 1
ATOM 1416 N N . LYS B 1 16 ? 6.926 -4.52 15.531 1 96.75 16 LYS B N 1
ATOM 1417 C CA . LYS B 1 16 ? 7.238 -3.512 16.531 1 96.75 16 LYS B CA 1
ATOM 1418 C C . LYS B 1 16 ? 6.793 -2.123 16.078 1 96.75 16 LYS B C 1
ATOM 1420 O O . LYS B 1 16 ? 6.516 -1.909 14.906 1 96.75 16 LYS B O 1
ATOM 1425 N N . HIS B 1 17 ? 6.691 -1.217 17.016 1 97.69 17 HIS B N 1
ATOM 1426 C CA . HIS B 1 17 ? 6.32 0.161 16.703 1 97.69 17 HIS B CA 1
ATOM 1427 C C . HIS B 1 17 ? 7.547 1.001 16.375 1 97.69 17 HIS B C 1
ATOM 1429 O O . HIS B 1 17 ? 7.852 1.972 17.062 1 97.69 17 HIS B O 1
ATOM 1435 N N . GLU B 1 18 ? 8.188 0.59 15.258 1 96.25 18 GLU B N 1
ATOM 1436 C CA . GLU B 1 18 ? 9.383 1.261 14.758 1 96.25 18 GLU B CA 1
ATOM 1437 C C . GLU B 1 18 ? 9.336 1.427 13.242 1 96.25 18 GLU B C 1
ATOM 1439 O O . GLU B 1 18 ? 8.594 0.717 12.562 1 96.25 18 GLU B O 1
ATOM 1444 N N . MET B 1 19 ? 10.18 2.381 12.781 1 95.81 19 MET B N 1
ATOM 1445 C CA . MET B 1 19 ? 10.234 2.65 11.344 1 95.81 19 MET B CA 1
ATOM 1446 C C . MET B 1 19 ?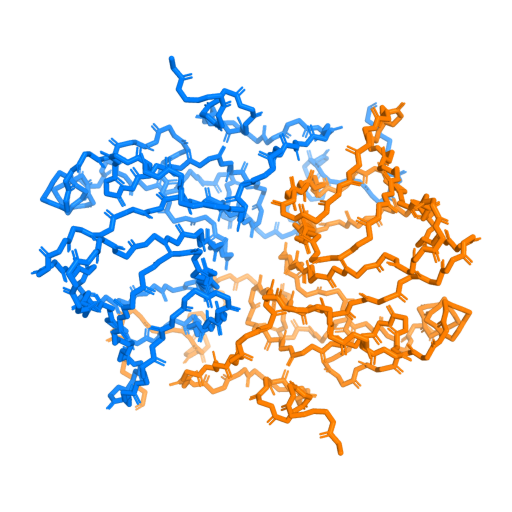 10.812 1.459 10.586 1 95.81 19 MET B C 1
ATOM 1448 O O . MET B 1 19 ? 11.781 0.844 11.039 1 95.81 19 MET B O 1
ATOM 1452 N N . VAL B 1 20 ? 10.234 1.119 9.531 1 97.25 20 VAL B N 1
ATOM 1453 C CA . VAL B 1 20 ? 10.828 0.239 8.531 1 97.25 20 VAL B CA 1
ATOM 1454 C C . VAL B 1 20 ? 11.18 1.043 7.281 1 97.25 20 VAL B C 1
ATOM 1456 O O . VAL B 1 20 ? 10.312 1.677 6.676 1 97.25 20 VAL B O 1
ATOM 1459 N N . HIS B 1 21 ? 12.461 1.125 6.926 1 98.06 21 HIS B N 1
ATOM 1460 C CA . HIS B 1 21 ? 12.93 1.931 5.805 1 98.06 21 HIS B CA 1
ATOM 1461 C C . HIS B 1 21 ? 13.617 1.064 4.754 1 98.06 21 HIS B C 1
ATOM 1463 O O . HIS B 1 21 ? 14.625 0.41 5.043 1 98.06 21 HIS B O 1
ATOM 1469 N N . PHE B 1 22 ? 13.07 1.053 3.557 1 97.44 22 PHE B N 1
ATOM 1470 C CA . PHE B 1 22 ? 13.672 0.397 2.4 1 97.44 22 PHE B CA 1
ATOM 1471 C C . PHE B 1 22 ? 14.305 1.42 1.466 1 97.44 22 PHE B C 1
ATOM 1473 O O . PHE B 1 22 ? 13.633 1.977 0.597 1 97.44 22 PHE B O 1
ATOM 1480 N N . PRO B 1 23 ? 15.617 1.62 1.566 1 95.62 23 PRO B N 1
ATOM 1481 C CA . PRO B 1 23 ? 16.266 2.615 0.704 1 95.62 23 PRO B CA 1
ATOM 1482 C C . PRO B 1 23 ? 16.266 2.209 -0.768 1 95.62 23 PRO B C 1
ATOM 1484 O O . PRO B 1 23 ? 16.75 1.128 -1.113 1 95.62 23 PRO B O 1
ATOM 1487 N N . GLY B 1 24 ? 15.703 3.064 -1.627 1 94.31 24 GLY B N 1
ATOM 1488 C CA . GLY B 1 24 ? 15.766 2.879 -3.068 1 94.31 24 GLY B CA 1
ATOM 1489 C C . GLY B 1 24 ? 14.969 1.685 -3.553 1 94.31 24 GLY B C 1
ATOM 1490 O O . GLY B 1 24 ? 15.258 1.129 -4.617 1 94.31 24 GLY B O 1
ATOM 1491 N N . LEU B 1 25 ? 14.016 1.227 -2.795 1 94.94 25 LEU B N 1
ATOM 1492 C CA . LEU B 1 25 ? 13.273 0.026 -3.16 1 94.94 25 LEU B CA 1
ATOM 1493 C C . LEU B 1 25 ? 12.578 0.206 -4.504 1 94.94 25 LEU B C 1
ATOM 1495 O O . LEU B 1 25 ? 12.445 -0.75 -5.273 1 94.94 25 LEU B O 1
ATOM 1499 N N . MET B 1 26 ? 12.203 1.466 -4.934 1 94.06 26 MET B N 1
ATOM 1500 C CA . MET B 1 26 ? 11.453 1.72 -6.16 1 94.06 26 MET B CA 1
ATOM 1501 C C . MET B 1 26 ? 12.375 2.225 -7.266 1 94.06 26 MET B C 1
ATOM 1503 O O . MET B 1 26 ? 11.922 2.521 -8.375 1 94.06 26 MET B O 1
ATOM 1507 N N . SER B 1 27 ? 13.547 2.623 -7.125 1 83.19 27 SER B N 1
ATOM 1508 C CA . SER B 1 27 ? 14.383 3.406 -8.031 1 83.19 27 SER B CA 1
ATOM 1509 C C . SER B 1 27 ? 14.922 2.547 -9.172 1 83.19 27 SER B C 1
ATOM 1511 O O . SER B 1 27 ? 14.93 2.975 -10.328 1 83.19 27 SER B O 1
ATOM 1513 N N . GLU B 1 28 ? 15.773 1.608 -8.93 1 76.5 28 GLU B N 1
ATOM 1514 C CA . GLU B 1 28 ? 16.516 0.825 -9.914 1 76.5 28 GLU B CA 1
ATOM 1515 C C . GLU B 1 28 ? 16.016 -0.622 -9.945 1 76.5 28 GLU B C 1
ATOM 1517 O O . GLU B 1 28 ? 15.32 -1.065 -9.031 1 76.5 28 GLU B O 1
ATOM 1522 N N . LYS B 1 29 ? 16.344 -1.006 -11.227 1 87.5 29 LYS B N 1
ATOM 1523 C CA . LYS B 1 29 ? 16.172 -2.455 -11.281 1 87.5 29 LYS B CA 1
ATOM 1524 C C . LYS B 1 29 ? 16.875 -3.131 -10.109 1 87.5 29 LYS B C 1
ATOM 1526 O O . LYS B 1 29 ? 18.078 -2.975 -9.93 1 87.5 29 LYS B O 1
ATOM 1531 N N . ARG B 1 30 ? 16.141 -3.818 -9.359 1 88.56 30 ARG B N 1
ATOM 1532 C CA . ARG B 1 30 ? 16.672 -4.418 -8.141 1 88.56 30 ARG B CA 1
ATOM 1533 C C . ARG B 1 30 ? 17.172 -5.836 -8.398 1 88.56 30 ARG B C 1
ATOM 1535 O O . ARG B 1 30 ? 18 -6.352 -7.645 1 88.56 30 ARG B O 1
ATOM 1542 N N . SER B 1 31 ? 16.688 -6.398 -9.586 1 91.81 31 SER B N 1
ATOM 1543 C CA . SER B 1 31 ? 17.016 -7.797 -9.828 1 91.81 31 SER B CA 1
ATOM 1544 C C . SER B 1 31 ? 16.75 -8.648 -8.586 1 91.81 31 SER B C 1
ATOM 1546 O O . SER B 1 31 ? 17.641 -9.375 -8.133 1 91.81 31 SER B O 1
ATOM 1548 N N . PHE B 1 32 ? 15.531 -8.672 -8.086 1 94 32 PHE B N 1
ATOM 1549 C CA . PHE B 1 32 ? 15.156 -9.32 -6.84 1 94 32 PHE B CA 1
ATOM 1550 C C . PHE B 1 32 ? 15.617 -10.773 -6.82 1 94 32 PHE B C 1
ATOM 1552 O O . PHE B 1 32 ? 16 -11.297 -5.773 1 94 32 PHE B O 1
ATOM 1559 N N . GLY B 1 33 ? 15.555 -11.391 -7.961 1 93.81 33 GLY B N 1
ATOM 1560 C CA . GLY B 1 33 ? 16.094 -12.742 -8.086 1 93.81 33 GLY B CA 1
ATOM 1561 C C . GLY B 1 33 ? 15.133 -13.812 -7.59 1 93.81 33 GLY B C 1
ATOM 1562 O O . GLY B 1 33 ? 15.414 -15.008 -7.715 1 93.81 33 GLY B O 1
ATOM 1563 N N . ASP B 1 34 ? 14.055 -13.453 -6.93 1 97.06 34 ASP B N 1
ATOM 1564 C CA . ASP B 1 34 ? 13 -14.336 -6.441 1 97.06 34 ASP B CA 1
ATOM 1565 C C . ASP B 1 34 ? 11.664 -14.016 -7.098 1 97.06 34 ASP B C 1
ATOM 1567 O O . ASP B 1 34 ? 11.336 -12.844 -7.309 1 97.06 34 ASP B O 1
ATOM 1571 N N . PHE B 1 35 ? 10.922 -15.062 -7.363 1 98.12 35 PHE B N 1
ATOM 1572 C CA . PHE B 1 35 ? 9.562 -14.844 -7.844 1 98.12 35 PHE B CA 1
ATOM 1573 C C . PHE B 1 35 ? 8.758 -14.031 -6.836 1 98.12 35 PHE B C 1
ATOM 1575 O O . PHE B 1 35 ? 8.016 -13.125 -7.211 1 98.12 35 PHE B O 1
AT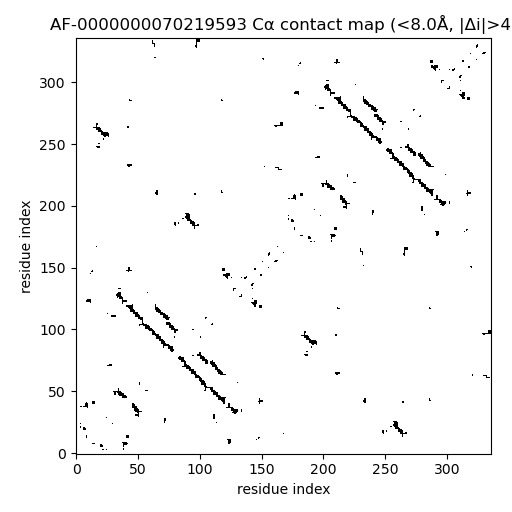OM 1582 N N . ARG B 1 36 ? 8.914 -14.367 -5.57 1 98.38 36 ARG B N 1
ATOM 1583 C CA . ARG B 1 36 ? 8.195 -13.68 -4.504 1 98.38 36 ARG B CA 1
ATOM 1584 C C . ARG B 1 36 ? 9 -13.688 -3.207 1 98.38 36 ARG B C 1
ATOM 1586 O O . ARG B 1 36 ? 9.461 -14.742 -2.766 1 98.38 36 ARG B O 1
ATOM 1593 N N . THR B 1 37 ? 9.195 -12.516 -2.631 1 98.12 37 THR B N 1
ATOM 1594 C CA . THR B 1 37 ? 9.781 -12.375 -1.303 1 98.12 37 THR B CA 1
ATOM 1595 C C . THR B 1 37 ? 8.938 -11.438 -0.438 1 98.12 37 THR B C 1
ATOM 1597 O O . THR B 1 37 ? 8.742 -10.273 -0.782 1 98.12 37 THR B O 1
ATOM 1600 N N . VAL B 1 38 ? 8.406 -11.953 0.663 1 98.62 38 VAL B N 1
ATOM 1601 C CA . VAL B 1 38 ? 7.75 -11.062 1.621 1 98.62 38 VAL B CA 1
ATOM 1602 C C . VAL B 1 38 ? 8.789 -10.172 2.293 1 98.62 38 VAL B C 1
ATOM 1604 O O . VAL B 1 38 ? 9.812 -10.664 2.783 1 98.62 38 VAL B O 1
ATOM 1607 N N . LEU B 1 39 ? 8.531 -8.844 2.291 1 98.5 39 LEU B N 1
ATOM 1608 C CA . LEU B 1 39 ? 9.492 -7.895 2.857 1 98.5 39 LEU B CA 1
ATOM 1609 C C . LEU B 1 39 ? 9.039 -7.434 4.242 1 98.5 39 LEU B C 1
ATOM 1611 O O . LEU B 1 39 ? 9.875 -7.246 5.133 1 98.5 39 LEU B O 1
ATOM 1615 N N . HIS B 1 40 ? 7.793 -7.262 4.445 1 98.81 40 HIS B N 1
ATOM 1616 C CA . HIS B 1 40 ? 7.254 -6.723 5.688 1 98.81 40 HIS B CA 1
ATOM 1617 C C . HIS B 1 40 ? 5.789 -7.117 5.871 1 98.81 40 HIS B C 1
ATOM 1619 O O . HIS B 1 40 ? 4.988 -6.988 4.941 1 98.81 40 HIS B O 1
ATOM 1625 N N . THR B 1 41 ? 5.461 -7.559 7.027 1 98.88 41 THR B N 1
ATOM 1626 C CA . THR B 1 41 ? 4.078 -7.84 7.395 1 98.88 41 THR B CA 1
ATOM 1627 C C . THR B 1 41 ? 3.65 -6.98 8.586 1 98.88 41 THR B C 1
ATOM 1629 O O . THR B 1 41 ? 4.258 -7.043 9.656 1 98.88 41 THR B O 1
ATOM 1632 N N . GLY B 1 42 ? 2.674 -6.102 8.336 1 98.81 42 GLY B N 1
ATOM 1633 C CA . GLY B 1 42 ? 2.045 -5.305 9.383 1 98.81 42 GLY B CA 1
ATOM 1634 C C . GLY B 1 42 ? 0.745 -5.898 9.883 1 98.81 42 GLY B C 1
ATOM 1635 O O . GLY B 1 42 ? 0.389 -7.023 9.523 1 98.81 42 GLY B O 1
ATOM 1636 N N . LEU B 1 43 ? 0.023 -5.172 10.727 1 98.75 43 LEU B N 1
ATOM 1637 C CA . LEU B 1 43 ? -1.239 -5.66 11.266 1 98.75 43 LEU B CA 1
ATOM 1638 C C . LEU B 1 43 ? -2.307 -5.734 10.18 1 98.75 43 LEU B C 1
ATOM 1640 O O . LEU B 1 43 ? -3.182 -6.605 10.219 1 98.75 43 LEU B O 1
ATOM 1644 N N . TYR B 1 44 ? -2.111 -4.762 9.172 1 98.81 44 TYR B N 1
ATOM 1645 C CA . TYR B 1 44 ? -3.232 -4.641 8.242 1 98.81 44 TYR B CA 1
ATOM 1646 C C . TYR B 1 44 ? -2.75 -4.629 6.801 1 98.81 44 TYR B C 1
ATOM 1648 O O . TYR B 1 44 ? -3.527 -4.355 5.883 1 98.81 44 TYR B O 1
ATOM 1656 N N . SER B 1 45 ? -1.481 -4.898 6.551 1 98.88 45 SER B N 1
ATOM 1657 C CA . SER B 1 45 ? -0.92 -4.875 5.203 1 98.88 45 SER B CA 1
ATOM 1658 C C . SER B 1 45 ? 0.35 -5.715 5.117 1 98.88 45 SER B C 1
ATOM 1660 O O . SER B 1 45 ? 0.895 -6.129 6.145 1 98.88 45 SER B O 1
ATOM 1662 N N . GLN B 1 46 ? 0.775 -5.992 3.928 1 98.94 46 GLN B N 1
ATOM 1663 C CA . GLN B 1 46 ? 1.982 -6.766 3.658 1 98.94 46 GLN B CA 1
ATOM 1664 C C . GLN B 1 46 ? 2.674 -6.281 2.385 1 98.94 46 GLN B C 1
ATOM 1666 O O . GLN B 1 46 ? 2.018 -6.051 1.366 1 98.94 46 GLN B O 1
ATOM 1671 N N . ILE B 1 47 ? 3.947 -6.055 2.48 1 98.88 47 ILE B N 1
ATOM 1672 C CA . ILE B 1 47 ? 4.75 -5.652 1.331 1 98.88 47 ILE B CA 1
ATOM 1673 C C . ILE B 1 47 ? 5.516 -6.855 0.788 1 98.88 47 ILE B C 1
ATOM 1675 O O . ILE B 1 47 ? 6.203 -7.555 1.539 1 98.88 47 ILE B O 1
ATOM 1679 N N . VAL B 1 48 ? 5.418 -7.086 -0.483 1 98.75 48 VAL B N 1
ATOM 1680 C CA . VAL B 1 48 ? 6.047 -8.219 -1.156 1 98.75 48 VAL B CA 1
ATOM 1681 C C . VAL B 1 48 ? 6.801 -7.727 -2.393 1 98.75 48 VAL B C 1
ATOM 1683 O O . VAL B 1 48 ? 6.293 -6.891 -3.143 1 98.75 48 VAL B O 1
ATOM 1686 N N . ALA B 1 49 ? 8.031 -8.18 -2.598 1 98 49 ALA B N 1
ATOM 1687 C CA . ALA B 1 49 ? 8.789 -7.965 -3.828 1 98 49 ALA B CA 1
ATOM 1688 C C . ALA B 1 49 ? 8.664 -9.164 -4.762 1 98 49 ALA B C 1
ATOM 1690 O O . ALA B 1 49 ? 8.727 -10.312 -4.316 1 98 49 ALA B O 1
ATOM 1691 N N . MET B 1 50 ? 8.469 -8.859 -6.047 1 98.31 50 MET B N 1
ATOM 1692 C CA . MET B 1 50 ? 8.328 -9.93 -7.031 1 98.31 50 MET B CA 1
ATOM 1693 C C . MET B 1 50 ? 9.18 -9.648 -8.266 1 98.31 50 MET B C 1
ATOM 1695 O O . MET B 1 50 ? 9.312 -8.492 -8.68 1 98.31 50 MET B O 1
ATOM 1699 N N . GLU B 1 51 ? 9.711 -10.68 -8.805 1 98.12 51 GLU B N 1
ATOM 1700 C CA . GLU B 1 51 ? 10.312 -10.664 -10.141 1 98.12 51 GLU B CA 1
ATOM 1701 C C . GLU B 1 51 ? 9.758 -11.789 -11.008 1 98.12 51 GLU B C 1
ATOM 1703 O O . GLU B 1 51 ? 9.93 -12.969 -10.695 1 98.12 51 GLU B O 1
ATOM 1708 N N . VAL B 1 52 ? 9.047 -11.438 -12.039 1 98.38 52 VAL B N 1
ATOM 1709 C CA . VAL B 1 52 ? 8.492 -12.398 -12.984 1 98.38 52 VAL B CA 1
ATOM 1710 C C . VAL B 1 52 ? 9.422 -12.531 -14.188 1 98.38 52 VAL B C 1
ATOM 1712 O O . VAL B 1 52 ? 9.68 -11.547 -14.891 1 98.38 52 VAL B O 1
ATOM 1715 N N . PRO B 1 53 ? 9.922 -13.656 -14.469 1 98.25 53 PRO B N 1
ATOM 1716 C CA . PRO B 1 53 ? 10.914 -13.828 -15.539 1 98.25 53 PRO B CA 1
ATOM 1717 C C . PRO B 1 53 ? 10.336 -13.539 -16.922 1 98.25 53 PRO B C 1
ATOM 1719 O O . PRO B 1 53 ? 9.109 -13.539 -17.094 1 98.25 53 PRO B O 1
ATOM 1722 N N . VAL B 1 54 ? 11.266 -13.281 -17.844 1 98 54 VAL B N 1
ATOM 1723 C CA . VAL B 1 54 ? 10.883 -13.133 -19.234 1 98 54 VAL B CA 1
ATOM 1724 C C . VAL B 1 54 ? 10.047 -14.336 -19.672 1 98 54 VAL B C 1
ATOM 1726 O O . VAL B 1 54 ? 10.375 -15.477 -19.359 1 98 54 VAL B O 1
ATOM 1729 N N . ASN B 1 55 ? 8.938 -14.039 -20.344 1 97.69 55 ASN B N 1
ATOM 1730 C CA . ASN B 1 55 ? 7.984 -15.039 -20.812 1 97.69 55 ASN B CA 1
ATOM 1731 C C . ASN B 1 55 ? 7.234 -15.695 -19.656 1 97.69 55 ASN B C 1
ATOM 1733 O O . ASN B 1 55 ? 6.637 -16.766 -19.828 1 97.69 55 ASN B O 1
ATOM 1737 N N . GLY B 1 56 ? 7.32 -15.102 -18.484 1 98 56 GLY B N 1
ATOM 1738 C CA . GLY B 1 56 ? 6.625 -15.617 -17.328 1 98 56 GLY B CA 1
ATOM 1739 C C . GLY B 1 56 ? 5.305 -14.922 -17.047 1 98 56 GLY B C 1
ATOM 1740 O O . GLY B 1 56 ? 4.891 -14.055 -17.828 1 98 56 GLY B O 1
ATOM 1741 N N . GLU B 1 57 ? 4.621 -15.383 -16.031 1 98.06 57 GLU B N 1
ATOM 1742 C CA . GLU B 1 57 ? 3.35 -14.828 -15.57 1 98.06 57 GLU B CA 1
ATOM 1743 C C . GLU B 1 57 ? 3.141 -15.086 -14.078 1 98.06 57 GLU B C 1
ATOM 1745 O O . GLU B 1 57 ? 3.797 -15.953 -13.492 1 98.06 57 GLU B O 1
ATOM 1750 N N . ILE B 1 58 ? 2.281 -14.336 -13.461 1 97 58 ILE B N 1
ATOM 1751 C CA . ILE B 1 58 ? 1.931 -14.555 -12.062 1 97 58 ILE B CA 1
ATOM 1752 C C . ILE B 1 58 ? 0.848 -15.625 -11.961 1 97 58 ILE B C 1
ATOM 1754 O O . ILE B 1 58 ? 0.856 -16.438 -11.039 1 97 58 ILE B O 1
ATOM 1758 N N . GLY B 1 59 ? -0.043 -15.703 -12.977 1 94.25 59 GLY B N 1
ATOM 1759 C CA . GLY B 1 59 ? -1.153 -16.641 -12.992 1 94.25 59 GLY B CA 1
ATOM 1760 C C . GLY B 1 59 ? -2.498 -15.977 -12.758 1 94.25 59 GLY B C 1
ATOM 1761 O O . GLY B 1 59 ? -2.564 -14.859 -12.25 1 94.25 59 GLY B O 1
ATOM 1762 N N . ASP B 1 60 ? -3.529 -16.703 -13.195 1 94.81 60 ASP B N 1
ATOM 1763 C CA . ASP B 1 60 ? -4.895 -16.234 -13 1 94.81 60 ASP B CA 1
ATOM 1764 C C . ASP B 1 60 ? -5.359 -16.484 -11.562 1 94.81 60 ASP B C 1
ATOM 1766 O O . ASP B 1 60 ? -5.578 -17.625 -11.164 1 94.81 60 ASP B O 1
ATOM 1770 N N . GLU B 1 61 ? -5.527 -15.406 -10.812 1 96.25 61 GLU B N 1
ATOM 1771 C CA . GLU B 1 61 ? -5.773 -15.547 -9.383 1 96.25 61 GLU B CA 1
ATOM 1772 C C . GLU B 1 61 ? -6.91 -14.633 -8.93 1 96.25 61 GLU B C 1
ATOM 1774 O O . GLU B 1 61 ? -7.324 -13.734 -9.664 1 96.25 61 GLU B O 1
ATOM 1779 N N . VAL B 1 62 ? -7.484 -14.938 -7.766 1 97.31 62 VAL B N 1
ATOM 1780 C CA . VAL B 1 62 ? -8.391 -14.094 -7 1 97.31 62 VAL B CA 1
ATOM 1781 C C . VAL B 1 62 ? -7.902 -13.984 -5.559 1 97.31 62 VAL B C 1
ATOM 1783 O O . VAL B 1 62 ? -7.68 -14.992 -4.891 1 97.31 62 VAL B O 1
ATOM 1786 N N . HIS B 1 63 ? -7.637 -12.781 -5.125 1 97.44 63 HIS B N 1
ATOM 1787 C CA . HIS B 1 63 ? -7.387 -12.516 -3.715 1 97.44 63 HIS B CA 1
ATOM 1788 C C . HIS B 1 63 ? -8.602 -11.867 -3.055 1 97.44 63 HIS B C 1
ATOM 1790 O O . HIS B 1 63 ? -9.258 -11.008 -3.652 1 97.44 63 HIS B O 1
ATOM 1796 N N . THR B 1 64 ? -8.883 -12.211 -1.815 1 97.75 64 THR B N 1
ATOM 1797 C CA . THR B 1 64 ? -10.016 -11.625 -1.114 1 97.75 64 THR B CA 1
ATOM 1798 C C . THR B 1 64 ? -9.602 -10.367 -0.365 1 97.75 64 THR B C 1
ATOM 1800 O O . THR B 1 64 ? -10.297 -9.914 0.542 1 97.75 64 THR B O 1
ATOM 1803 N N . VAL B 1 65 ? -8.477 -9.883 -0.646 1 98.31 65 VAL B N 1
ATOM 1804 C CA . VAL B 1 65 ? -7.918 -8.664 -0.071 1 98.31 65 VAL B CA 1
ATOM 1805 C C . VAL B 1 65 ? -7.598 -7.664 -1.183 1 98.31 65 VAL B C 1
ATOM 1807 O O . VAL B 1 65 ? -7.578 -8.023 -2.361 1 98.31 65 VAL B O 1
ATOM 1810 N N . ASP B 1 66 ? -7.418 -6.328 -0.818 1 98.81 66 ASP B N 1
ATOM 1811 C CA . ASP B 1 66 ? -6.922 -5.371 -1.802 1 98.81 66 ASP B CA 1
ATOM 1812 C C . ASP B 1 66 ? -5.477 -5.684 -2.186 1 98.81 66 ASP B C 1
ATOM 1814 O O . ASP B 1 66 ? -4.66 -6.027 -1.329 1 98.81 66 ASP B O 1
ATOM 1818 N N . GLN B 1 67 ? -5.195 -5.52 -3.432 1 98.88 67 GLN B N 1
ATOM 1819 C CA . GLN B 1 67 ? -3.824 -5.645 -3.914 1 98.88 67 GLN B CA 1
ATOM 1820 C C . GLN B 1 67 ? -3.418 -4.418 -4.73 1 98.88 67 GLN B C 1
ATOM 1822 O O . GLN B 1 67 ? -4.152 -3.988 -5.621 1 98.88 67 GLN B O 1
ATOM 1827 N N . ILE B 1 68 ? -2.346 -3.77 -4.359 1 98.88 68 ILE B N 1
ATOM 1828 C CA . ILE B 1 68 ? -1.766 -2.633 -5.062 1 98.88 68 ILE B CA 1
ATOM 1829 C C . ILE B 1 68 ? -0.414 -3.025 -5.652 1 98.88 68 ILE B C 1
ATOM 1831 O O . ILE B 1 68 ? 0.505 -3.4 -4.918 1 98.88 68 ILE B O 1
ATOM 1835 N N . LEU B 1 69 ? -0.275 -3.037 -6.93 1 98.69 69 LEU B N 1
ATOM 1836 C CA . LEU B 1 69 ? 0.963 -3.398 -7.609 1 98.69 69 LEU B CA 1
ATOM 1837 C C . LEU B 1 69 ? 1.689 -2.154 -8.109 1 98.69 69 LEU B C 1
ATOM 1839 O O . LEU B 1 69 ? 1.104 -1.332 -8.82 1 98.69 69 LEU B O 1
ATOM 1843 N N . LEU B 1 70 ? 2.877 -1.979 -7.691 1 98.19 70 LEU B N 1
ATOM 1844 C CA . LEU B 1 70 ? 3.787 -0.905 -8.078 1 98.19 70 LEU B CA 1
ATOM 1845 C C . LEU B 1 70 ? 4.902 -1.434 -8.977 1 98.19 70 LEU B C 1
ATOM 1847 O O . LEU B 1 70 ? 5.836 -2.078 -8.5 1 98.19 70 LEU B O 1
ATOM 1851 N N . PHE B 1 71 ? 4.812 -1.159 -10.25 1 97.5 71 PHE B N 1
ATOM 1852 C CA . PHE B 1 71 ? 5.77 -1.719 -11.195 1 97.5 71 PHE B CA 1
ATOM 1853 C C . PHE B 1 71 ? 7.051 -0.892 -11.234 1 97.5 71 PHE B C 1
ATOM 1855 O O . PHE B 1 71 ? 7.008 0.318 -11.461 1 97.5 71 PHE B O 1
ATOM 1862 N N . THR B 1 72 ? 8.172 -1.578 -11.031 1 96.75 72 THR B N 1
ATOM 1863 C CA . THR B 1 72 ? 9.43 -0.85 -10.867 1 96.75 72 THR B CA 1
ATOM 1864 C C . THR B 1 72 ? 10.336 -1.055 -12.07 1 96.75 72 THR B C 1
ATOM 1866 O O . THR B 1 72 ? 11.273 -0.282 -12.289 1 96.75 72 THR B O 1
ATOM 1869 N N . SER B 1 73 ? 10.195 -2.092 -12.789 1 96.69 73 SER B N 1
ATOM 1870 C CA . SER B 1 73 ? 11.016 -2.395 -13.961 1 96.69 73 SER B CA 1
ATOM 1871 C C . SER B 1 73 ? 10.281 -3.338 -14.914 1 96.69 73 SER B C 1
ATOM 1873 O O . SER B 1 73 ? 9.453 -4.141 -14.484 1 96.69 73 SER B O 1
ATOM 1875 N N . GLY B 1 74 ? 10.617 -3.26 -16.219 1 96.75 74 GLY B N 1
ATOM 1876 C CA . GLY B 1 74 ? 10.062 -4.152 -17.219 1 96.75 74 GLY B CA 1
ATOM 1877 C C . GLY B 1 74 ? 8.703 -3.703 -17.719 1 96.75 74 GLY B C 1
ATOM 1878 O O . GLY B 1 74 ? 8.273 -2.576 -17.453 1 96.75 74 GLY B O 1
ATOM 1879 N N . LYS B 1 75 ? 8.18 -4.473 -18.609 1 97.94 75 LYS B N 1
ATOM 1880 C CA . LYS B 1 75 ? 6.863 -4.273 -19.188 1 97.94 75 LYS B CA 1
ATOM 1881 C C . LYS B 1 75 ? 6.004 -5.527 -19.062 1 97.94 75 LYS B C 1
ATOM 1883 O O . LYS B 1 75 ? 6.531 -6.645 -19.031 1 97.94 75 LYS B O 1
ATOM 1888 N N . GLY B 1 76 ? 4.699 -5.281 -18.953 1 98.5 76 GLY B N 1
ATOM 1889 C CA . GLY B 1 76 ? 3.789 -6.41 -18.828 1 98.5 76 GLY B CA 1
ATOM 1890 C C . GLY B 1 76 ? 2.379 -6.098 -19.281 1 98.5 76 GLY B C 1
ATOM 1891 O O . GLY B 1 76 ? 2.113 -5.004 -19.781 1 98.5 76 GLY B O 1
ATOM 1892 N N . LEU B 1 77 ? 1.582 -7.094 -19.188 1 98.75 77 LEU B N 1
ATOM 1893 C CA . LEU B 1 77 ? 0.151 -6.992 -19.453 1 98.75 77 LEU B CA 1
ATOM 1894 C C . LEU B 1 77 ? -0.66 -7.41 -18.234 1 98.75 77 LEU B C 1
ATOM 1896 O O . LEU B 1 77 ? -0.498 -8.523 -17.719 1 98.75 77 LEU B O 1
ATOM 1900 N N . ALA B 1 78 ? -1.426 -6.512 -17.781 1 98.56 78 ALA B N 1
ATOM 1901 C CA . ALA B 1 78 ? -2.369 -6.785 -16.703 1 98.56 78 ALA B CA 1
ATOM 1902 C C . ALA B 1 78 ? -3.746 -7.141 -17.25 1 98.56 78 ALA B C 1
ATOM 1904 O O . ALA B 1 78 ? -4.266 -6.457 -18.141 1 98.56 78 ALA B O 1
ATOM 1905 N N . THR B 1 79 ? -4.312 -8.203 -16.75 1 98.25 79 THR B N 1
ATOM 1906 C CA . THR B 1 79 ? -5.711 -8.539 -17 1 98.25 79 THR B CA 1
ATOM 1907 C C . THR B 1 79 ? -6.492 -8.555 -15.688 1 98.25 79 THR B C 1
ATOM 1909 O O . THR B 1 79 ? -6.207 -9.352 -14.789 1 98.25 79 THR B O 1
ATOM 1912 N N . VAL B 1 80 ? -7.426 -7.672 -15.57 1 97.44 80 VAL B N 1
ATOM 1913 C CA . VAL B 1 80 ? -8.266 -7.586 -14.383 1 97.44 80 VAL B CA 1
ATOM 1914 C C . VAL B 1 80 ? -9.742 -7.625 -14.789 1 97.44 80 VAL B C 1
ATOM 1916 O O . VAL B 1 80 ? -10.203 -6.773 -15.555 1 97.44 80 VAL B O 1
ATOM 1919 N N . ASN B 1 81 ? -10.398 -8.594 -14.234 1 97.5 81 ASN B N 1
ATOM 1920 C CA . ASN B 1 81 ? -11.797 -8.844 -14.57 1 97.5 81 ASN B CA 1
ATOM 1921 C C . ASN B 1 81 ? -12.023 -8.773 -16.078 1 97.5 81 ASN B C 1
ATOM 1923 O O . ASN B 1 81 ? -12.953 -8.109 -16.531 1 97.5 81 ASN B O 1
ATOM 1927 N N . GLY B 1 82 ? -11.094 -9.328 -16.797 1 95.38 82 GLY B N 1
ATOM 1928 C CA . GLY B 1 82 ? -11.25 -9.531 -18.234 1 95.38 82 GLY B CA 1
ATOM 1929 C C . GLY B 1 82 ? -10.758 -8.359 -19.062 1 95.38 82 GLY B C 1
ATOM 1930 O O . GLY B 1 82 ? -10.773 -8.414 -20.297 1 95.38 82 GLY B O 1
ATOM 1931 N N . LYS B 1 83 ? -10.352 -7.32 -18.5 1 96.38 83 LYS B N 1
ATOM 1932 C CA . LYS B 1 83 ? -9.859 -6.156 -19.234 1 96.38 83 LYS B CA 1
ATOM 1933 C C . LYS B 1 83 ? -8.328 -6.121 -19.234 1 96.38 83 LYS B C 1
ATOM 1935 O O . LYS B 1 83 ? -7.703 -6.254 -18.172 1 96.38 83 LYS B O 1
ATOM 1940 N N . ASP B 1 84 ? -7.785 -5.84 -20.375 1 97.88 84 ASP B N 1
ATOM 1941 C CA . ASP B 1 84 ? -6.332 -5.828 -20.547 1 97.88 84 ASP B CA 1
ATOM 1942 C C . ASP B 1 84 ? -5.785 -4.406 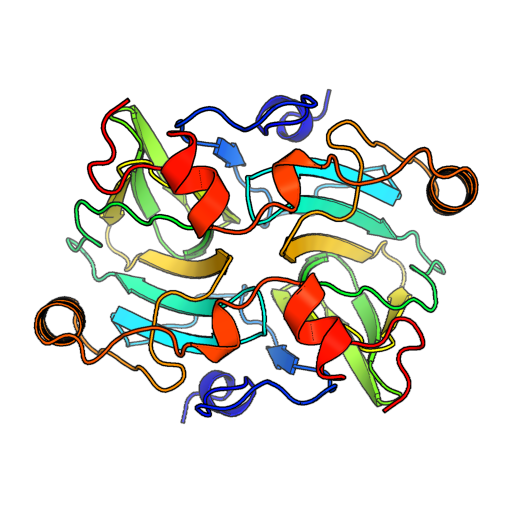-20.469 1 97.88 84 ASP B C 1
ATOM 1944 O O . ASP B 1 84 ? -6.395 -3.469 -20.984 1 97.88 84 ASP B O 1
ATOM 1948 N N . GLN B 1 85 ? -4.648 -4.277 -19.875 1 98.38 85 GLN B N 1
ATOM 1949 C CA . GLN B 1 85 ? -3.916 -3.02 -19.766 1 98.38 85 GLN B CA 1
ATOM 1950 C C . GLN B 1 85 ? -2.41 -3.258 -19.797 1 98.38 85 GLN B C 1
ATOM 1952 O O . GLN B 1 85 ? -1.877 -3.99 -18.953 1 98.38 85 GLN B O 1
ATOM 1957 N N . GLU B 1 86 ? -1.753 -2.658 -20.719 1 98.69 86 GLU B N 1
ATOM 1958 C CA . GLU B 1 86 ? -0.295 -2.699 -20.672 1 98.69 86 GLU B CA 1
ATOM 1959 C C . GLU B 1 86 ? 0.238 -1.907 -19.484 1 98.69 86 GLU B C 1
ATOM 1961 O O . GLU B 1 86 ? -0.283 -0.839 -19.156 1 98.69 86 GLU B O 1
ATOM 1966 N N . VAL B 1 87 ? 1.269 -2.475 -18.828 1 98.06 87 VAL B N 1
ATOM 1967 C CA . VAL B 1 87 ? 1.876 -1.814 -17.688 1 98.06 87 VAL B CA 1
ATOM 1968 C C . VAL B 1 87 ? 3.389 -1.725 -17.875 1 98.06 87 VAL B C 1
ATOM 1970 O O . VAL B 1 87 ? 3.98 -2.551 -18.578 1 98.06 87 VAL B O 1
ATOM 1973 N N . LYS B 1 88 ? 3.996 -0.731 -17.297 1 96.81 88 LYS B N 1
ATOM 1974 C CA . LYS B 1 88 ? 5.438 -0.504 -17.344 1 96.81 88 LYS B CA 1
ATOM 1975 C C . LYS B 1 88 ? 5.941 0.134 -16.047 1 96.81 88 LYS B C 1
ATOM 1977 O O . LYS B 1 88 ? 5.152 0.464 -15.164 1 96.81 88 LYS B O 1
ATOM 1982 N N . ALA B 1 89 ? 7.281 0.288 -16.016 1 96.19 89 ALA B N 1
ATOM 1983 C CA . ALA B 1 89 ? 7.898 0.912 -14.844 1 96.19 89 ALA B CA 1
ATOM 1984 C C . ALA B 1 89 ? 7.25 2.26 -14.539 1 96.19 89 ALA B C 1
ATOM 1986 O O . ALA B 1 89 ? 7.023 3.066 -15.438 1 96.19 89 ALA B O 1
ATOM 1987 N N . GLY B 1 90 ? 6.902 2.436 -13.266 1 95.69 90 GLY B N 1
ATOM 1988 C CA . GLY B 1 90 ? 6.309 3.688 -12.828 1 95.69 90 GLY B CA 1
ATOM 1989 C C . GLY B 1 90 ? 4.801 3.609 -12.68 1 95.69 90 GLY B C 1
ATOM 1990 O O . GLY B 1 90 ? 4.188 4.465 -12.039 1 95.69 90 GLY B O 1
ATOM 1991 N N . ASP B 1 91 ? 4.164 2.592 -13.266 1 96.81 91 ASP B N 1
ATOM 1992 C CA . ASP B 1 91 ? 2.713 2.434 -13.203 1 96.81 91 ASP B CA 1
ATOM 1993 C C . ASP B 1 91 ? 2.289 1.818 -11.867 1 96.81 91 ASP B C 1
ATOM 1995 O O . ASP B 1 91 ? 3.074 1.121 -11.219 1 96.81 91 ASP B O 1
ATOM 1999 N N . VAL B 1 92 ? 1.102 2.141 -11.445 1 98.06 92 VAL B N 1
ATOM 2000 C CA . VAL B 1 92 ? 0.443 1.52 -10.297 1 98.06 92 VAL B CA 1
ATOM 2001 C C . VAL B 1 92 ? -0.896 0.924 -10.734 1 98.06 92 VAL B C 1
ATOM 2003 O O . VAL B 1 92 ? -1.663 1.566 -11.453 1 98.06 92 VAL B O 1
ATOM 2006 N N . VAL B 1 93 ? -1.154 -0.306 -10.383 1 98.56 93 VAL B N 1
ATOM 2007 C CA . VAL B 1 93 ? -2.426 -0.976 -10.641 1 98.56 93 VAL B CA 1
ATOM 2008 C C . VAL B 1 93 ? -3.053 -1.413 -9.32 1 98.56 93 VAL B C 1
ATOM 2010 O O . VAL B 1 93 ? -2.373 -1.968 -8.453 1 98.56 93 VAL B O 1
ATOM 2013 N N . VAL B 1 94 ? -4.309 -1.12 -9.141 1 98.75 94 VAL B N 1
ATOM 2014 C CA . VAL B 1 94 ? -5.078 -1.616 -8.008 1 98.75 94 VAL B CA 1
ATOM 2015 C C . VAL B 1 94 ? -6.012 -2.732 -8.461 1 98.75 94 VAL B C 1
ATOM 2017 O O . VAL B 1 94 ? -6.723 -2.586 -9.461 1 98.75 94 VAL B O 1
ATOM 2020 N N . VAL B 1 95 ? -5.934 -3.846 -7.805 1 98.56 95 VAL B N 1
ATOM 2021 C CA . VAL B 1 95 ? -6.875 -4.949 -7.949 1 98.56 95 VAL B CA 1
ATOM 2022 C C . VAL B 1 95 ? -7.789 -5.012 -6.727 1 98.56 95 VAL B C 1
ATOM 2024 O O . VAL B 1 95 ? -7.367 -5.434 -5.648 1 98.56 95 VAL B O 1
ATOM 2027 N N . PRO B 1 96 ? -9.031 -4.602 -6.883 1 98.56 96 PRO B N 1
ATOM 2028 C CA . PRO B 1 96 ? -9.938 -4.641 -5.73 1 98.56 96 PRO B CA 1
ATOM 2029 C C . PRO B 1 96 ? -10.148 -6.059 -5.203 1 98.56 96 PRO B C 1
ATOM 2031 O O . PRO B 1 96 ? -10.1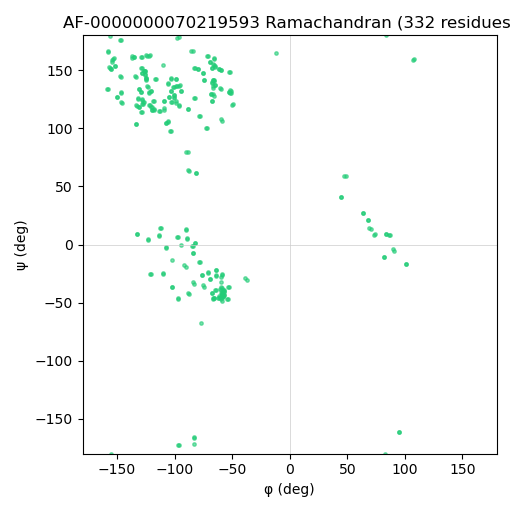17 -7.02 -5.973 1 98.56 96 PRO B O 1
ATOM 2034 N N . ALA B 1 97 ? -10.414 -6.18 -3.914 1 98.62 97 ALA B N 1
ATOM 2035 C CA . ALA B 1 97 ? -10.648 -7.473 -3.273 1 98.62 97 ALA B CA 1
ATOM 2036 C C . ALA B 1 97 ? -11.719 -8.266 -4.02 1 98.62 97 ALA B C 1
ATOM 2038 O O . ALA B 1 97 ? -12.773 -7.719 -4.367 1 98.62 97 ALA B O 1
ATOM 2039 N N . GLY B 1 98 ? -11.375 -9.547 -4.309 1 98.38 98 GLY B N 1
ATOM 2040 C CA . GLY B 1 98 ? -12.32 -10.461 -4.934 1 98.38 98 GLY B CA 1
ATOM 2041 C C . GLY B 1 98 ? -12.32 -10.375 -6.449 1 98.38 98 GLY B C 1
ATOM 2042 O O . GLY B 1 98 ? -13.172 -10.969 -7.109 1 98.38 98 GLY B O 1
ATOM 2043 N N . THR B 1 99 ? -11.438 -9.688 -7.023 1 98.38 99 THR B N 1
ATOM 2044 C CA . THR B 1 99 ? -11.43 -9.453 -8.461 1 98.38 99 THR B CA 1
ATOM 2045 C C . THR B 1 99 ? -10.422 -10.383 -9.148 1 98.38 99 THR B C 1
ATOM 2047 O O . THR B 1 99 ? -9.25 -10.422 -8.766 1 98.38 99 THR B O 1
ATOM 2050 N N . GLN B 1 100 ? -10.859 -11.094 -10.117 1 98 100 GLN B N 1
ATOM 2051 C CA . GLN B 1 100 ? -9.969 -11.961 -10.875 1 98 100 GLN B CA 1
ATOM 2052 C C . GLN B 1 100 ? -8.914 -11.148 -11.633 1 98 100 GLN B C 1
ATOM 2054 O O . GLN B 1 100 ? -9.234 -10.117 -12.219 1 98 100 GLN B O 1
ATOM 2059 N N . HIS B 1 101 ? -7.605 -11.633 -11.609 1 98.5 101 HIS B N 1
ATOM 2060 C CA . HIS B 1 101 ? -6.566 -10.859 -12.273 1 98.5 101 HIS B CA 1
ATOM 2061 C C . HIS B 1 101 ? -5.41 -11.758 -12.711 1 98.5 101 HIS B C 1
ATOM 2063 O O . HIS B 1 101 ? -5.25 -12.867 -12.195 1 98.5 101 HIS B O 1
ATOM 2069 N N . GLN B 1 102 ? -4.707 -11.289 -13.664 1 98 102 GLN B N 1
ATOM 2070 C CA . GLN B 1 102 ? -3.5 -11.898 -14.211 1 98 102 GLN B CA 1
ATOM 2071 C C . GLN B 1 102 ? -2.504 -10.836 -14.672 1 98 102 GLN B C 1
ATOM 2073 O O . GLN B 1 102 ? -2.9 -9.758 -15.102 1 98 102 GLN B O 1
ATOM 2078 N N . PHE B 1 103 ? -1.213 -11.172 -14.469 1 98.5 103 PHE B N 1
ATOM 2079 C CA . PHE B 1 103 ? -0.133 -10.344 -14.992 1 98.5 103 PHE B CA 1
ATOM 2080 C C . PHE B 1 103 ? 0.871 -11.188 -15.766 1 98.5 103 PHE B C 1
ATOM 2082 O O . PHE B 1 103 ? 1.346 -12.211 -15.266 1 98.5 103 PHE B O 1
ATOM 2089 N N . VAL B 1 104 ? 1.219 -10.766 -16.953 1 98.5 104 VAL B N 1
ATOM 2090 C CA . VAL B 1 104 ? 2.18 -11.477 -17.781 1 98.5 104 VAL B CA 1
ATOM 2091 C C . VAL B 1 104 ? 3.295 -10.523 -18.203 1 98.5 104 VAL B C 1
ATOM 2093 O O . VAL B 1 104 ? 3.062 -9.32 -18.391 1 98.5 104 VAL B O 1
ATOM 2096 N N . THR B 1 105 ? 4.52 -11.117 -18.328 1 98.5 105 THR B N 1
ATOM 2097 C CA . THR B 1 105 ? 5.641 -10.305 -18.781 1 98.5 105 THR B CA 1
ATOM 2098 C C . THR B 1 105 ? 5.535 -10.023 -20.281 1 98.5 105 THR B C 1
ATOM 2100 O O . THR B 1 105 ? 5.047 -10.859 -21.047 1 98.5 105 THR B O 1
ATOM 2103 N N . LYS B 1 106 ? 5.898 -8.836 -20.625 1 98.06 106 LYS B N 1
ATOM 2104 C CA . LYS B 1 106 ? 6.062 -8.461 -22.016 1 98.06 106 LYS B CA 1
ATOM 2105 C C . LYS B 1 106 ? 7.457 -7.902 -22.281 1 98.06 106 LYS B C 1
ATOM 2107 O O . LYS B 1 106 ? 8.008 -7.18 -21.453 1 98.06 106 LYS B O 1
ATOM 2112 N N . GLY B 1 107 ? 8.039 -8.203 -23.375 1 95.19 107 GLY B N 1
ATOM 2113 C CA . GLY B 1 107 ? 9.352 -7.691 -23.719 1 95.19 107 GLY B CA 1
ATOM 2114 C C . GLY B 1 107 ? 10.477 -8.633 -23.344 1 95.19 107 GLY B C 1
ATOM 2115 O O . GLY B 1 107 ? 10.258 -9.828 -23.156 1 95.19 107 GLY B O 1
ATOM 2116 N N . ASP B 1 108 ? 11.781 -8.094 -23.25 1 96.81 108 ASP B N 1
ATOM 2117 C CA . ASP B 1 108 ? 12.969 -8.93 -23.109 1 96.81 108 ASP B CA 1
ATOM 2118 C C . ASP B 1 108 ? 13.609 -8.75 -21.734 1 96.81 108 ASP B C 1
ATOM 2120 O O . ASP B 1 108 ? 14.766 -9.133 -21.531 1 96.81 108 ASP B O 1
ATOM 2124 N N . GLN B 1 109 ? 12.891 -8.148 -20.844 1 96.81 109 GLN B N 1
ATOM 2125 C CA . GLN B 1 109 ? 13.352 -7.992 -19.469 1 96.81 109 GLN B CA 1
ATOM 2126 C C . GLN B 1 109 ? 12.328 -8.547 -18.484 1 96.81 109 GLN B C 1
ATOM 2128 O O . GLN B 1 109 ? 11.125 -8.539 -18.766 1 96.81 109 GLN B O 1
ATOM 2133 N N . PRO B 1 110 ? 12.844 -9.031 -17.359 1 97.94 110 PRO B N 1
ATOM 2134 C CA . PRO B 1 110 ? 11.891 -9.438 -16.328 1 97.94 110 PRO B CA 1
ATOM 2135 C C . PRO B 1 110 ? 11 -8.281 -15.859 1 97.94 110 PRO B C 1
ATOM 2137 O O . PRO B 1 110 ? 11.383 -7.113 -15.984 1 97.94 110 PRO B O 1
ATOM 2140 N N . LEU B 1 111 ? 9.82 -8.625 -15.461 1 98 111 LEU B N 1
ATOM 2141 C CA . LEU B 1 111 ? 8.922 -7.668 -14.828 1 98 111 LEU B CA 1
ATOM 2142 C C . LEU B 1 111 ? 9.148 -7.621 -13.32 1 98 111 LEU B C 1
ATOM 2144 O O . LEU B 1 111 ? 9 -8.633 -12.633 1 98 111 LEU B O 1
ATOM 2148 N N . GLU B 1 112 ? 9.594 -6.461 -12.781 1 97.81 112 GLU B N 1
ATOM 2149 C CA . GLU B 1 112 ? 9.773 -6.266 -11.344 1 97.81 112 GLU B CA 1
ATOM 2150 C C . GLU B 1 112 ? 8.672 -5.383 -10.773 1 97.81 112 GLU B C 1
ATOM 2152 O O . GLU B 1 112 ? 8.281 -4.383 -11.383 1 97.81 112 GLU B O 1
ATOM 2157 N N . LEU B 1 113 ? 8.219 -5.82 -9.602 1 97.94 113 LEU B N 1
ATOM 2158 C CA . LEU B 1 113 ? 7.211 -5.016 -8.922 1 97.94 113 LEU B CA 1
ATOM 2159 C C . LEU B 1 113 ? 7.293 -5.203 -7.41 1 97.94 113 LEU B C 1
ATOM 2161 O O . LEU B 1 113 ? 7.84 -6.203 -6.934 1 97.94 113 LEU B O 1
ATOM 2165 N N . ILE B 1 114 ? 6.848 -4.172 -6.691 1 98.19 114 ILE B N 1
ATOM 2166 C CA . ILE B 1 114 ? 6.477 -4.234 -5.281 1 98.19 114 ILE B CA 1
ATOM 2167 C C . ILE B 1 114 ? 4.957 -4.258 -5.148 1 98.19 114 ILE B C 1
ATOM 2169 O O . ILE B 1 114 ? 4.254 -3.51 -5.836 1 98.19 114 ILE B O 1
ATOM 2173 N N . THR B 1 115 ? 4.457 -5.152 -4.367 1 98.69 115 THR B N 1
ATOM 2174 C CA . THR B 1 115 ? 3.01 -5.184 -4.199 1 98.69 115 THR B CA 1
ATOM 2175 C C . THR B 1 115 ? 2.635 -5.086 -2.723 1 98.69 115 THR B C 1
ATOM 2177 O O . THR B 1 115 ? 3.367 -5.566 -1.857 1 98.69 115 THR B O 1
ATOM 2180 N N . VAL B 1 116 ? 1.555 -4.402 -2.436 1 98.88 116 VAL B N 1
ATOM 2181 C CA . VAL B 1 116 ? 0.968 -4.301 -1.104 1 98.88 116 VAL B CA 1
ATOM 2182 C C . VAL B 1 116 ? -0.345 -5.078 -1.058 1 98.88 116 VAL B C 1
ATOM 2184 O O . VAL B 1 116 ? -1.232 -4.859 -1.886 1 98.88 116 VAL B O 1
ATOM 2187 N N . TYR B 1 117 ? -0.439 -5.992 -0.162 1 98.88 117 TYR B N 1
ATOM 2188 C CA . TYR B 1 117 ? -1.701 -6.637 0.186 1 98.88 117 TYR B CA 1
ATOM 2189 C C . TYR B 1 117 ? -2.305 -6.012 1.438 1 98.88 117 TYR B C 1
ATOM 2191 O O . TYR B 1 117 ? -1.591 -5.711 2.396 1 98.88 117 TYR B O 1
ATOM 2199 N N . ALA B 1 118 ? -3.555 -5.777 1.438 1 98.81 118 ALA B N 1
ATOM 2200 C CA . ALA B 1 118 ? -4.238 -5.27 2.625 1 98.81 118 ALA B CA 1
ATOM 2201 C C . ALA B 1 118 ? -5.531 -6.035 2.885 1 98.81 118 ALA B C 1
ATOM 2203 O O . ALA B 1 118 ? -6.527 -5.84 2.182 1 98.81 118 ALA B O 1
ATOM 2204 N N . PRO B 1 119 ? -5.609 -6.945 3.848 1 98.56 119 PRO B N 1
ATOM 2205 C CA . PRO B 1 119 ? -4.52 -7.324 4.75 1 98.56 119 PRO B CA 1
ATOM 2206 C C . PRO B 1 119 ? -3.578 -8.359 4.137 1 98.56 119 PRO B C 1
ATOM 2208 O O . PRO B 1 119 ? -3.543 -8.516 2.914 1 98.56 119 PRO B O 1
ATOM 2211 N N . ALA B 1 120 ? -2.707 -9.016 4.953 1 98.75 120 ALA B N 1
ATOM 2212 C CA . ALA B 1 120 ? -1.629 -9.906 4.527 1 98.75 120 ALA B CA 1
ATOM 2213 C C . ALA B 1 120 ? -2.184 -11.148 3.838 1 98.75 120 ALA B C 1
ATOM 2215 O O . ALA B 1 120 ? -3.297 -11.586 4.137 1 98.75 120 ALA B O 1
ATOM 2216 N N . GLU B 1 121 ? -1.387 -11.734 2.938 1 98.12 121 GLU B N 1
ATOM 2217 C CA . GLU B 1 121 ? -1.781 -12.922 2.186 1 98.12 121 GLU B CA 1
ATOM 2218 C C . GLU B 1 121 ? -0.825 -14.078 2.445 1 98.12 121 GLU B C 1
ATOM 2220 O O . GLU B 1 121 ? -1.198 -15.25 2.295 1 98.12 121 GLU B O 1
ATOM 2225 N N . HIS B 1 122 ? 0.371 -13.844 2.807 1 98.69 122 HIS B N 1
ATOM 2226 C CA . HIS B 1 122 ? 1.425 -14.852 2.811 1 98.69 122 HIS B CA 1
ATOM 2227 C C . HIS B 1 122 ? 2.068 -14.969 4.188 1 98.69 122 HIS B C 1
ATOM 2229 O O . HIS B 1 122 ? 1.905 -14.086 5.031 1 98.69 122 HIS B O 1
ATOM 2235 N N . LEU B 1 123 ? 2.768 -16.062 4.395 1 98.69 123 LEU B N 1
ATOM 2236 C CA . LEU B 1 123 ? 3.627 -16.219 5.562 1 98.69 123 LEU B CA 1
ATOM 2237 C C . LEU B 1 123 ? 4.715 -15.148 5.586 1 98.69 123 LEU B C 1
ATOM 2239 O O . LEU B 1 123 ? 5.344 -14.875 4.562 1 98.69 123 LEU B O 1
ATOM 2243 N N . PRO B 1 124 ? 4.918 -14.547 6.742 1 98.62 124 PRO B N 1
ATOM 2244 C CA . PRO B 1 124 ? 5.832 -13.398 6.809 1 98.62 124 PRO B CA 1
ATOM 2245 C C . PRO B 1 124 ? 7.246 -13.742 6.352 1 98.62 124 PRO B C 1
ATOM 2247 O O . PRO B 1 124 ? 7.965 -12.883 5.844 1 98.62 124 PRO B O 1
ATOM 2250 N N . SER B 1 125 ? 7.652 -14.977 6.457 1 97.94 125 SER B N 1
ATOM 2251 C CA . SER B 1 125 ? 9.023 -15.352 6.133 1 97.94 125 SER B CA 1
ATOM 2252 C C . SER B 1 125 ? 9.133 -15.914 4.719 1 97.94 125 SER B C 1
ATOM 2254 O O . SER B 1 125 ? 10.188 -16.406 4.316 1 97.94 125 SER B O 1
ATOM 2256 N N . SER B 1 126 ? 8.117 -15.883 3.949 1 98.12 126 SER B N 1
ATOM 2257 C CA . SER B 1 126 ? 8.039 -16.578 2.67 1 98.12 126 SER B CA 1
ATOM 2258 C C . SER B 1 126 ? 9.031 -16 1.666 1 98.12 126 SER B C 1
ATOM 2260 O O . SER B 1 126 ? 9.125 -14.781 1.504 1 98.12 126 SER B O 1
ATOM 2262 N N . VAL B 1 127 ? 9.82 -16.812 1.072 1 97.94 127 VAL B N 1
ATOM 2263 C CA . VAL B 1 127 ? 10.672 -16.578 -0.089 1 97.94 127 VAL B CA 1
ATOM 2264 C C . VAL B 1 127 ? 10.492 -17.719 -1.096 1 97.94 127 VAL B C 1
ATOM 2266 O O . VAL B 1 127 ? 10.734 -18.875 -0.772 1 97.94 127 VAL B O 1
ATOM 2269 N N . HIS B 1 128 ? 10.047 -17.406 -2.285 1 98.38 128 HIS B N 1
ATOM 2270 C CA . HIS B 1 128 ? 9.898 -18.375 -3.367 1 98.38 128 HIS B CA 1
ATOM 2271 C C . HIS B 1 128 ? 10.781 -18.016 -4.555 1 98.38 128 HIS B C 1
ATOM 2273 O O . HIS B 1 128 ? 10.625 -16.938 -5.141 1 98.38 128 HIS B O 1
ATOM 2279 N N . LYS B 1 129 ? 11.609 -18.891 -4.953 1 97.94 129 LYS B N 1
ATOM 2280 C CA . LYS B 1 129 ? 12.508 -18.625 -6.074 1 97.94 129 LYS B CA 1
ATOM 2281 C C . LYS B 1 129 ? 11.758 -18.688 -7.402 1 97.94 129 LYS B C 1
ATOM 2283 O O . LYS B 1 129 ? 12.07 -17.938 -8.328 1 97.94 129 LYS B O 1
ATOM 2288 N N . THR B 1 130 ? 10.805 -19.578 -7.453 1 98.19 130 THR B N 1
ATOM 2289 C CA . THR B 1 130 ? 10.055 -19.75 -8.695 1 98.19 130 THR B CA 1
ATOM 2290 C C . THR B 1 130 ? 8.555 -19.688 -8.422 1 98.19 130 THR B C 1
ATOM 2292 O O . THR B 1 130 ? 8.117 -19.844 -7.285 1 98.19 130 THR B O 1
ATOM 2295 N N . LYS B 1 131 ? 7.844 -19.453 -9.492 1 97.88 131 LYS B N 1
ATOM 2296 C CA . LYS B 1 131 ? 6.387 -19.5 -9.406 1 97.88 131 LYS B CA 1
ATOM 2297 C C . LYS B 1 131 ? 5.914 -20.859 -8.898 1 97.88 131 LYS B C 1
ATOM 2299 O O . LYS B 1 131 ? 4.996 -20.938 -8.078 1 97.88 131 LYS B O 1
ATOM 2304 N N . GLU B 1 132 ? 6.496 -21.891 -9.406 1 97.88 132 GLU B N 1
ATOM 2305 C CA . GLU B 1 132 ? 6.121 -23.25 -9.031 1 97.88 132 GLU B CA 1
ATOM 2306 C C . GLU B 1 132 ? 6.262 -23.484 -7.531 1 97.88 132 GLU B C 1
ATOM 2308 O O . GLU B 1 132 ? 5.395 -24.094 -6.906 1 97.88 132 GLU B O 1
ATOM 2313 N N . GLU B 1 133 ? 7.383 -23 -7.004 1 97.94 133 GLU B N 1
ATOM 2314 C CA . GLU B 1 133 ? 7.594 -23.109 -5.562 1 97.94 133 GLU B CA 1
ATOM 2315 C C . GLU B 1 133 ? 6.492 -22.391 -4.793 1 97.94 133 GLU B C 1
ATOM 2317 O O . GLU B 1 133 ? 5.984 -22.906 -3.793 1 97.94 133 GLU B O 1
ATOM 2322 N N . GLY B 1 134 ? 6.137 -21.172 -5.215 1 97.56 134 GLY B N 1
ATOM 2323 C CA . GLY B 1 134 ? 5.066 -20.406 -4.59 1 97.56 134 GLY B CA 1
ATOM 2324 C C . GLY B 1 134 ? 3.717 -21.094 -4.676 1 97.56 134 GLY B C 1
ATOM 2325 O O . GLY B 1 134 ? 3 -21.188 -3.678 1 97.56 134 GLY B O 1
ATOM 2326 N N . ASP B 1 135 ? 3.396 -21.594 -5.879 1 97.31 135 ASP B N 1
ATOM 2327 C CA . ASP B 1 135 ? 2.133 -22.297 -6.09 1 97.31 135 ASP B CA 1
ATOM 2328 C C . ASP B 1 135 ? 2.021 -23.5 -5.172 1 97.31 135 ASP B C 1
ATOM 2330 O O . ASP B 1 135 ? 0.974 -23.734 -4.566 1 97.31 135 ASP B O 1
ATOM 2334 N N . LYS B 1 136 ? 3.051 -24.281 -5.133 1 98 136 LYS B N 1
ATOM 2335 C CA . LYS B 1 136 ? 3.055 -25.469 -4.297 1 98 136 LYS B CA 1
ATOM 2336 C C . LYS B 1 136 ? 2.865 -25.109 -2.824 1 98 136 LYS B C 1
ATOM 2338 O O . LYS B 1 136 ? 2.111 -25.781 -2.109 1 98 136 LYS B O 1
ATOM 2343 N N . ALA B 1 137 ? 3.594 -24.078 -2.365 1 97.5 137 ALA B N 1
ATOM 2344 C CA . ALA B 1 137 ? 3.479 -23.656 -0.971 1 97.5 137 ALA B CA 1
ATOM 2345 C C . ALA B 1 137 ? 2.045 -23.25 -0.638 1 97.5 137 ALA B C 1
ATOM 2347 O O . ALA B 1 137 ? 1.555 -23.531 0.459 1 97.5 137 ALA B O 1
ATOM 2348 N N . GLU B 1 138 ? 1.439 -22.547 -1.555 1 96 138 GLU B N 1
ATOM 2349 C CA . GLU B 1 138 ? 0.049 -22.156 -1.35 1 96 138 GLU B CA 1
ATOM 2350 C C . GLU B 1 138 ? -0.874 -23.375 -1.35 1 96 138 GLU B C 1
ATOM 2352 O O . GLU B 1 138 ? -1.767 -23.484 -0.507 1 96 138 GLU B O 1
ATOM 2357 N N . GLU B 1 139 ? -0.719 -24.25 -2.287 1 96.38 139 GLU B N 1
ATOM 2358 C CA . GLU B 1 139 ? -1.515 -25.469 -2.379 1 96.38 139 GLU B CA 1
ATOM 2359 C C . GLU B 1 139 ? -1.393 -26.312 -1.109 1 96.38 139 GLU B C 1
ATOM 2361 O O . GLU B 1 139 ? -2.381 -26.875 -0.633 1 96.38 139 GLU B O 1
ATOM 2366 N N . ASP B 1 140 ? -0.188 -26.359 -0.574 1 97.94 140 ASP B N 1
ATOM 2367 C CA . ASP B 1 140 ? 0.089 -27.156 0.619 1 97.94 140 ASP B CA 1
ATOM 2368 C C . ASP B 1 140 ? -0.309 -26.406 1.886 1 97.94 140 ASP B C 1
ATOM 2370 O O . ASP B 1 140 ? -0.075 -26.875 2.998 1 97.94 140 ASP B O 1
ATOM 2374 N N . GLU B 1 141 ? -0.857 -25.188 1.727 1 96.94 141 GLU B N 1
ATOM 2375 C CA . GLU B 1 141 ? -1.33 -24.359 2.83 1 96.94 141 GLU B CA 1
ATOM 2376 C C . GLU B 1 141 ? -0.183 -23.969 3.76 1 96.94 141 GLU B C 1
ATOM 2378 O O . GLU B 1 141 ? -0.364 -23.875 4.977 1 96.94 141 GLU B O 1
ATOM 2383 N N . ILE B 1 142 ? 0.993 -23.922 3.213 1 97.12 142 ILE B N 1
ATOM 2384 C CA . ILE B 1 142 ? 2.18 -23.516 3.959 1 97.12 142 ILE B CA 1
ATOM 2385 C C . ILE B 1 142 ? 2.336 -22 3.898 1 97.12 142 ILE B C 1
ATOM 2387 O O . ILE B 1 142 ? 2.668 -21.359 4.902 1 97.12 142 ILE B O 1
ATOM 2391 N N . ASP B 1 143 ? 2.143 -21.391 2.799 1 98 143 ASP B N 1
ATOM 2392 C CA . ASP B 1 143 ? 2.264 -19.953 2.59 1 98 143 ASP B CA 1
ATOM 2393 C C . ASP B 1 143 ? 0.941 -19.234 2.871 1 98 143 ASP B C 1
ATOM 2395 O O . ASP B 1 143 ? 0.244 -18.828 1.942 1 98 143 ASP B O 1
ATOM 2399 N N . GLU B 1 144 ? 0.654 -19.016 4.105 1 98 144 GLU B N 1
ATOM 2400 C CA . GLU B 1 144 ? -0.567 -18.359 4.555 1 98 144 GLU B CA 1
ATOM 2401 C C . GLU B 1 144 ? -0.255 -17.219 5.512 1 98 144 GLU B C 1
ATOM 2403 O O . GLU B 1 144 ? 0.733 -17.266 6.25 1 98 144 GLU B O 1
ATOM 2408 N N . ALA B 1 145 ? -1.062 -16.203 5.477 1 98.38 145 ALA B N 1
ATOM 2409 C CA . ALA B 1 145 ? -0.921 -15.117 6.441 1 98.38 145 ALA B CA 1
ATOM 2410 C C . ALA B 1 145 ? -1.212 -15.594 7.859 1 98.38 145 ALA B C 1
ATOM 2412 O O . ALA B 1 145 ? -2.121 -16.406 8.07 1 98.38 145 ALA B O 1
ATOM 2413 N N . PRO B 1 146 ? -0.486 -15.133 8.82 1 98.31 146 PRO B N 1
ATOM 2414 C CA . PRO B 1 146 ? -0.818 -15.492 10.195 1 98.31 146 PRO B CA 1
ATOM 2415 C C . PRO B 1 146 ? -2.113 -14.852 10.68 1 98.31 146 PRO B C 1
ATOM 2417 O O . PRO B 1 146 ? -2.484 -13.773 10.211 1 98.31 146 PRO B O 1
ATOM 2420 N N . GLU B 1 147 ? -2.723 -15.422 11.648 1 97.56 147 GLU B N 1
ATOM 2421 C CA . GLU B 1 147 ? -4.012 -14.961 12.148 1 97.56 147 GLU B CA 1
ATOM 2422 C C . GLU B 1 147 ? -3.924 -13.523 12.664 1 97.56 147 GLU B C 1
ATOM 2424 O O . GLU B 1 147 ? -4.852 -12.734 12.484 1 97.56 147 GLU B O 1
ATOM 2429 N N . TRP B 1 148 ? -2.82 -13.234 13.305 1 97.94 148 TRP B N 1
ATOM 2430 C CA . TRP B 1 148 ? -2.688 -11.922 13.922 1 97.94 148 TRP B CA 1
ATOM 2431 C C . TRP B 1 148 ? -2.697 -10.82 12.875 1 97.94 148 TRP B C 1
ATOM 2433 O O . TRP B 1 148 ? -2.98 -9.656 13.18 1 97.94 148 TRP B O 1
ATOM 244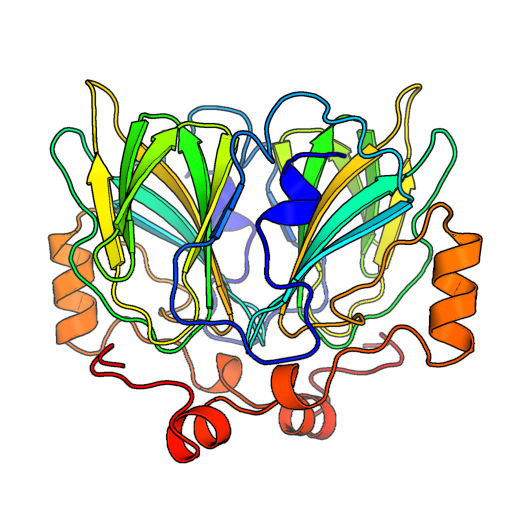3 N N . ALA B 1 149 ? -2.383 -11.102 11.617 1 98.38 149 ALA B N 1
ATOM 2444 C CA . ALA B 1 149 ? -2.33 -10.102 10.547 1 98.38 149 ALA B CA 1
ATOM 2445 C C . ALA B 1 149 ? -3.688 -9.961 9.867 1 98.38 149 ALA B C 1
ATOM 2447 O O . ALA B 1 149 ? -3.82 -9.242 8.875 1 98.38 149 ALA B O 1
ATOM 2448 N N . LEU B 1 150 ? -4.715 -10.656 10.398 1 97.62 150 LEU B N 1
ATOM 2449 C CA . LEU B 1 150 ? -6.031 -10.664 9.773 1 97.62 150 LEU B CA 1
ATOM 2450 C C . LEU B 1 150 ? -7.102 -10.172 10.742 1 97.62 150 LEU B C 1
ATOM 2452 O O . LEU B 1 150 ? -8.289 -10.172 10.414 1 97.62 150 LEU B O 1
ATOM 2456 N N . LYS B 1 151 ? -6.723 -9.75 11.906 1 96.94 151 LYS B N 1
ATOM 2457 C CA . LYS B 1 151 ? -7.66 -9.328 12.945 1 96.94 151 LYS B CA 1
ATOM 2458 C C . LYS B 1 151 ? -8.25 -7.953 12.625 1 96.94 151 LYS B C 1
ATOM 2460 O O . LYS B 1 151 ? -7.566 -7.098 12.062 1 96.94 151 LYS B O 1
ATOM 2465 N N . PRO B 1 152 ? -9.5 -7.762 13.031 1 95.62 152 PRO B N 1
ATOM 2466 C CA . PRO B 1 152 ? -10.094 -6.438 12.859 1 95.62 152 PRO B CA 1
ATOM 2467 C C . PRO B 1 152 ? -9.43 -5.371 13.727 1 95.62 152 PRO B C 1
ATOM 2469 O O . PRO B 1 152 ? -8.875 -5.684 14.781 1 95.62 152 PRO B O 1
ATOM 2472 N N . LYS B 1 153 ? -9.523 -4.172 13.312 1 96.12 153 LYS B N 1
ATOM 2473 C CA . LYS B 1 153 ? -8.922 -3.049 14.016 1 96.12 153 LYS B CA 1
ATOM 2474 C C . LYS B 1 153 ? -9.367 -3.018 15.477 1 96.12 153 LYS B C 1
ATOM 2476 O O . LYS B 1 153 ? -8.547 -2.855 16.375 1 96.12 153 LYS B O 1
ATOM 2481 N N . ALA B 1 154 ? -10.664 -3.174 15.68 1 95 154 ALA B N 1
ATOM 2482 C CA . ALA B 1 154 ? -11.219 -3.096 17.031 1 95 154 ALA B CA 1
ATOM 2483 C C . ALA B 1 154 ? -10.562 -4.109 17.953 1 95 154 ALA B C 1
ATOM 2485 O O . ALA B 1 154 ? -10.281 -3.807 19.109 1 95 154 ALA B O 1
ATOM 2486 N N . GLU B 1 155 ? -10.32 -5.289 17.453 1 96.44 155 GLU B N 1
ATOM 2487 C CA . GLU B 1 155 ? -9.688 -6.328 18.266 1 96.44 155 GLU B CA 1
ATOM 2488 C C . GLU B 1 155 ? -8.242 -5.973 18.594 1 96.44 155 GLU B C 1
ATOM 2490 O O . GLU B 1 155 ? -7.793 -6.172 19.734 1 96.44 155 GLU B O 1
ATOM 2495 N N . ASN B 1 156 ? -7.48 -5.449 17.656 1 97.62 156 ASN B N 1
ATOM 2496 C CA . ASN B 1 156 ? -6.09 -5.062 17.891 1 97.62 156 ASN B CA 1
ATOM 2497 C C . ASN B 1 156 ? -5.984 -3.93 18.906 1 97.62 156 ASN B C 1
ATOM 2499 O O . ASN B 1 156 ? -5.07 -3.916 19.734 1 97.62 156 ASN B O 1
ATOM 2503 N N . GLU B 1 157 ? -6.91 -2.977 18.828 1 96.31 157 GLU B N 1
ATOM 2504 C CA . GLU B 1 157 ? -6.949 -1.887 19.797 1 96.31 157 GLU B CA 1
ATOM 2505 C C . GLU B 1 157 ? -7.281 -2.402 21.203 1 96.31 157 GLU B C 1
ATOM 2507 O O . GLU B 1 157 ? -6.633 -2.021 22.172 1 96.31 157 GLU B O 1
ATOM 2512 N N . LYS B 1 158 ? -8.281 -3.26 21.266 1 96.62 158 LYS B N 1
ATOM 2513 C CA . LYS B 1 158 ? -8.68 -3.857 22.531 1 96.62 158 LYS B CA 1
ATOM 2514 C C . LYS B 1 158 ? -7.527 -4.641 23.156 1 96.62 158 LYS B C 1
ATOM 2516 O O . LYS B 1 158 ? -7.344 -4.617 24.375 1 96.62 158 LYS B O 1
ATOM 2521 N N . ASN B 1 159 ? -6.73 -5.289 22.344 1 96.56 159 ASN B N 1
ATOM 2522 C CA . ASN B 1 159 ? -5.633 -6.125 22.828 1 96.56 159 ASN B CA 1
ATOM 2523 C C . ASN B 1 159 ? -4.379 -5.297 23.094 1 96.56 159 ASN B C 1
ATOM 2525 O O . ASN B 1 159 ? -3.336 -5.848 23.453 1 96.56 159 ASN B O 1
ATOM 2529 N N . GLY B 1 160 ? -4.438 -3.988 22.844 1 95.81 160 GLY B N 1
ATOM 2530 C CA . GLY B 1 160 ? -3.34 -3.098 23.188 1 95.81 160 GLY B CA 1
ATOM 2531 C C . GLY B 1 160 ? -2.246 -3.074 22.141 1 95.81 160 GLY B C 1
ATOM 2532 O O . GLY B 1 160 ? -1.167 -2.525 22.375 1 95.81 160 GLY B O 1
ATOM 2533 N N . LEU B 1 161 ? -2.463 -3.682 20.984 1 97 161 LEU B N 1
ATOM 2534 C CA . LEU B 1 161 ? -1.471 -3.713 19.906 1 97 161 LEU B CA 1
ATOM 2535 C C . LEU B 1 161 ? -1.408 -2.371 19.188 1 97 161 LEU B C 1
ATOM 2537 O O . LEU B 1 161 ? -0.399 -2.047 18.562 1 97 161 LEU B O 1
ATOM 2541 N N . VAL B 1 162 ? -2.512 -1.622 19.219 1 98 162 VAL B N 1
ATOM 2542 C CA . VAL B 1 162 ? -2.605 -0.302 18.594 1 98 162 VAL B CA 1
ATOM 2543 C C . VAL B 1 162 ? -3.221 0.687 19.594 1 98 162 VAL B C 1
ATOM 2545 O O . VAL B 1 162 ? -4.309 0.45 20.125 1 98 162 VAL B O 1
ATOM 2548 N N . LYS B 1 163 ? -2.525 1.775 19.812 1 96.5 163 LYS B N 1
ATOM 2549 C CA . LYS B 1 163 ? -3.008 2.828 20.703 1 96.5 163 LYS B CA 1
ATOM 2550 C C . LYS B 1 163 ? -3.072 4.172 19.984 1 96.5 163 LYS B C 1
ATOM 2552 O O . LYS B 1 163 ? -2.131 4.555 19.281 1 96.5 163 LYS B O 1
ATOM 2557 N N . GLU B 1 164 ? -4.141 4.844 20.219 1 94.31 164 GLU B N 1
ATOM 2558 C CA . GLU B 1 164 ? -4.289 6.172 19.641 1 94.31 164 GLU B CA 1
ATOM 2559 C C . GLU B 1 164 ? -3.238 7.137 20.188 1 94.31 164 GLU B C 1
ATOM 2561 O O . GLU B 1 164 ? -2.832 8.07 19.484 1 94.31 164 GLU B O 1
ATOM 2566 N N . SER B 1 165 ? -2.787 6.898 21.328 1 94.06 165 SER B N 1
ATOM 2567 C CA . SER B 1 165 ? -1.808 7.766 21.969 1 94.06 165 SER B CA 1
ATOM 2568 C C . SER B 1 165 ? -0.441 7.648 21.297 1 94.06 165 SER B C 1
ATOM 2570 O O . SER B 1 165 ? 0.394 8.547 21.422 1 94.06 165 SER B O 1
ATOM 2572 N N . GLY B 1 166 ? -0.194 6.504 20.641 1 94 166 GLY B N 1
ATOM 2573 C CA . GLY B 1 166 ? 1.104 6.258 20.031 1 94 166 GLY B CA 1
ATOM 2574 C C . GLY B 1 166 ? 2.188 5.941 21.047 1 94 166 GLY B C 1
ATOM 2575 O O . GLY B 1 166 ? 3.371 5.898 20.703 1 94 166 GLY B O 1
ATOM 2576 N N . LYS B 1 167 ? 1.78 5.758 22.266 1 91.06 167 LYS B N 1
ATOM 2577 C CA . LYS B 1 167 ? 2.746 5.512 23.328 1 91.06 167 LYS B CA 1
ATOM 2578 C C . LYS B 1 167 ? 2.857 4.023 23.641 1 91.06 167 LYS B C 1
ATOM 2580 O O . LYS B 1 167 ? 1.849 3.354 23.859 1 91.06 167 LYS B O 1
ATOM 2585 N N . TYR B 1 168 ? 4.062 3.529 23.531 1 89.88 168 TYR B N 1
ATOM 2586 C CA . TYR B 1 168 ? 4.32 2.121 23.812 1 89.88 168 TYR B CA 1
ATOM 2587 C C . TYR B 1 168 ? 5.527 1.961 24.734 1 89.88 168 TYR B C 1
ATOM 2589 O O . TYR B 1 168 ? 6.43 2.803 24.734 1 89.88 168 TYR B O 1
#

Secondary structure (DSSP, 8-state):
--GGGGTS--SSSPPPSS-EEETTTTSS-----SSEEEEEE-SS-EEEEEEEPTT-B--SEE-SSEEEEEEEESEEEEEETTEEEEEETT-EEEE-TT-EEEEEEESSS-EEEEEEEES--S-TT-EESSHHHHHHHHHTT-S---GGGS--HHHHHHTTSS-TT---/--GGGGTS--SSSPPPSS-EEETTTTTS-----SSEEEEEE-SS-EEEEEEEPTT-B--SEE-SSEEEEEEEESEEEEEETTEEEEEETT-EEEE-TT-EEEEEEESSS-EEEEEEEES--S-TT-EESSHHHHHHHHHTT-S---GGGS--HHHHHHTTSS-TT---

Radius of gyration: 18.35 Å; Cα contacts (8 Å, |Δi|>4): 939; chains: 2; bounding box: 45×51×48 Å

InterPro domains:
  IPR011051 RmlC-like cupin domain superfamily [SSF51182] (7-122)
  IPR013096 Cupin 2, conserved barrel [PF07883] (50-117)
  IPR014710 RmlC-like jelly roll fold [G3DSA:2.60.120.10] (26-143)
  IPR052538 Flavonoid dioxygenase-like [PTHR43346] (12-140)

Organism: Alternaria alternata (NCBI:txid5599)

Nearest PDB structures (foldseek):
  7zyb-assembly1_A  TM=8.928E-01  e=2.588E-07  Bacteroides eggerthii DSM 20697
  8hjx-assembly1_B  TM=9.381E-01  e=5.084E-07  Thermotoga maritima MSB8
  5wse-assembly2_C  TM=8.780E-01  e=3.241E-07  Thermotoga maritima MSB8
  8zyg-assembly1_B  TM=9.360E-01  e=8.927E-07  Thermotoga maritima MSB8
  9bwf-assembly1_A  TM=8.356E-01  e=1.393E-07  metagenome

Foldseek 3Di:
DLVQQPQAPLDLDADDLDDGDDPQPLHDDSPPLFQKFWRYAHLWKTKIKGKAFAQGKLDWDAAQWKKKKAWRAAKKWKAKQRDIDIDGHGDIDIHHGGIIMMIGGDDHGITIIMMMTTQDAFRSGDTGNDSVRVVVCVVVVNTGRDPSSVDDPVVCVVVVVDDPVSDD/DQVQQPQAPLDLDADDLDDGDDPCPQPDDSPPLFQKFWRYAHLWKTKIKGKAFAQGKLDWDAAQWKKKKAWRAAKKWKAKQRDIDIDGHGDIDIHHGGIIMMIGGDDHGITIIMMMTTQDAFRSGDTGNDSVRVVVCVVVVNTGRDPSSVDDPVVCVVVVVDDPVSDD